Protein AF-C7N251-F1 (afdb_monomer)

InterPro domains:
  IPR040811 SMODS and SLOG-associating 2TM effector domain [PF18186] (12-174)
  IPR059224 SLATT domain-containing [NF033632] (15-166)

St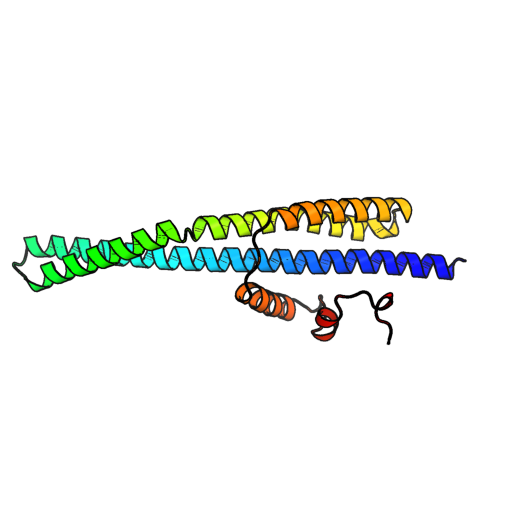ructure (mmCIF, N/CA/C/O backbone):
data_AF-C7N251-F1
#
_entry.id   AF-C7N251-F1
#
loop_
_atom_site.group_PDB
_atom_site.id
_atom_site.type_symbol
_atom_site.label_atom_id
_atom_site.label_alt_id
_atom_site.label_comp_id
_atom_site.label_asym_id
_atom_site.label_entity_id
_atom_site.label_seq_id
_atom_site.pdbx_PDB_ins_code
_atom_site.Cartn_x
_atom_site.Cartn_y
_atom_site.Cartn_z
_atom_site.occupancy
_atom_site.B_iso_or_equiv
_atom_site.auth_seq_id
_atom_site.auth_comp_id
_atom_site.auth_asym_id
_atom_site.auth_atom_id
_atom_site.pdbx_PDB_model_num
ATOM 1 N N . MET A 1 1 ? -34.788 -4.680 30.677 1.00 49.66 1 MET A N 1
ATOM 2 C CA . MET A 1 1 ? -33.585 -3.854 30.923 1.00 49.66 1 MET A CA 1
ATOM 3 C C . MET A 1 1 ? -32.295 -4.632 30.662 1.00 49.66 1 MET A C 1
ATOM 5 O O . MET A 1 1 ? -31.496 -4.132 29.893 1.00 49.66 1 MET A O 1
ATOM 9 N N . ALA A 1 2 ? -32.099 -5.852 31.190 1.00 53.28 2 ALA A N 1
ATOM 10 C CA . ALA A 1 2 ? -30.897 -6.654 30.886 1.00 53.28 2 ALA A CA 1
ATOM 11 C C . ALA A 1 2 ? -30.798 -7.128 29.415 1.00 53.28 2 ALA A C 1
ATOM 13 O O . ALA A 1 2 ? -29.723 -7.059 28.836 1.00 53.28 2 ALA A O 1
ATOM 14 N N . HIS A 1 3 ? -31.918 -7.534 28.798 1.00 55.03 3 HIS A N 1
ATOM 15 C CA . HIS A 1 3 ? -31.960 -7.957 27.386 1.00 55.03 3 HIS A CA 1
ATOM 16 C C . HIS A 1 3 ? -31.545 -6.828 26.424 1.00 55.03 3 HIS A C 1
ATOM 18 O O . HIS A 1 3 ? -30.643 -7.013 25.623 1.00 55.03 3 HIS A O 1
ATOM 24 N N . ASP A 1 4 ? -32.102 -5.629 26.613 1.00 65.88 4 ASP A N 1
ATOM 25 C CA . ASP A 1 4 ? -31.834 -4.429 25.799 1.00 65.88 4 ASP A CA 1
ATOM 26 C C . ASP A 1 4 ? -30.361 -3.962 25.885 1.00 65.88 4 ASP A C 1
ATOM 28 O O . ASP A 1 4 ? -29.764 -3.519 24.907 1.00 65.88 4 ASP A O 1
ATOM 32 N N . SER A 1 5 ? -29.730 -4.130 27.056 1.00 66.88 5 SER A N 1
ATOM 33 C CA . SER A 1 5 ? -28.303 -3.827 27.252 1.00 66.88 5 SER A CA 1
ATOM 34 C C . SER A 1 5 ? -27.382 -4.862 26.602 1.00 66.88 5 SER A C 1
ATOM 36 O O . SER A 1 5 ? -26.307 -4.501 26.123 1.00 66.88 5 SER A O 1
ATOM 38 N N . GLN A 1 6 ? -27.774 -6.138 26.599 1.00 72.12 6 GLN A N 1
ATOM 39 C CA . GLN A 1 6 ? -26.995 -7.208 25.981 1.00 72.12 6 GLN A CA 1
ATOM 40 C C . GLN A 1 6 ? -27.079 -7.134 24.451 1.00 72.12 6 GLN A C 1
ATOM 42 O O . GLN A 1 6 ? -26.046 -7.205 23.786 1.00 72.12 6 GLN A O 1
ATOM 47 N N . ASP A 1 7 ? -28.265 -6.841 23.914 1.00 82.50 7 ASP A N 1
ATOM 48 C CA . ASP A 1 7 ? -28.491 -6.613 22.484 1.00 82.50 7 ASP A CA 1
ATOM 49 C C . ASP A 1 7 ? -27.687 -5.398 21.977 1.00 82.50 7 ASP A C 1
ATOM 51 O O . ASP A 1 7 ? -27.059 -5.444 20.915 1.00 82.50 7 ASP A O 1
ATOM 55 N N . TYR A 1 8 ? -27.626 -4.318 22.766 1.00 87.06 8 TYR A N 1
ATOM 56 C CA . TYR A 1 8 ? -26.797 -3.149 22.457 1.00 87.06 8 TYR A CA 1
ATOM 57 C C . TYR A 1 8 ? -25.296 -3.475 22.440 1.00 87.06 8 TYR A C 1
ATOM 59 O O . TYR A 1 8 ? -24.572 -3.051 21.533 1.00 87.06 8 TYR A O 1
ATOM 67 N N . ARG A 1 9 ? -24.808 -4.234 23.427 1.00 88.62 9 ARG A N 1
ATOM 68 C CA . ARG A 1 9 ? -23.385 -4.581 23.526 1.00 88.62 9 ARG A CA 1
ATOM 69 C C . ARG A 1 9 ? -22.951 -5.515 22.394 1.00 88.62 9 ARG A C 1
ATOM 71 O O . ARG A 1 9 ? -21.873 -5.332 21.832 1.00 88.62 9 ARG A O 1
ATOM 78 N N . GLU A 1 10 ? -23.801 -6.450 21.983 1.00 84.31 10 GLU A N 1
ATOM 79 C CA . GLU A 1 10 ? -23.565 -7.256 20.780 1.00 84.31 10 GLU A CA 1
ATOM 80 C C . GLU A 1 10 ? -23.541 -6.402 19.506 1.00 84.31 10 GLU A C 1
ATOM 82 O O . GLU A 1 10 ? -22.641 -6.560 18.676 1.00 84.31 10 GLU A O 1
ATOM 87 N N . ALA A 1 11 ? -24.463 -5.444 19.366 1.00 85.44 11 ALA A N 1
ATOM 88 C CA . ALA A 1 11 ? -24.461 -4.511 18.240 1.00 85.44 11 ALA A CA 1
ATOM 89 C C . ALA A 1 11 ? -23.162 -3.686 18.175 1.00 85.44 11 ALA A C 1
ATOM 91 O O . ALA A 1 11 ? -22.589 -3.522 17.096 1.00 85.44 11 ALA A O 1
ATOM 92 N N . LEU A 1 12 ? -22.654 -3.227 19.325 1.00 86.94 12 LEU A N 1
ATOM 93 C CA . LEU A 1 12 ? -21.382 -2.507 19.422 1.00 86.94 12 LEU A CA 1
ATOM 94 C C . LEU A 1 12 ? -20.191 -3.385 19.004 1.00 86.94 12 LEU A C 1
ATOM 96 O O . LEU A 1 12 ? -19.327 -2.932 18.253 1.00 86.94 12 LEU A O 1
ATOM 100 N N . LYS A 1 13 ? -20.167 -4.656 19.426 1.00 85.25 13 LYS A N 1
ATOM 101 C CA . LYS A 1 13 ? -19.133 -5.630 19.030 1.00 85.25 13 LYS A CA 1
ATOM 102 C C . LYS A 1 13 ? -19.137 -5.874 17.520 1.00 85.25 13 LYS A C 1
ATOM 104 O O . LYS A 1 13 ? -18.076 -5.911 16.898 1.00 85.25 13 LYS A O 1
ATOM 109 N N . ASN A 1 14 ? -20.323 -6.016 16.930 1.00 81.81 14 ASN A N 1
ATOM 110 C CA . ASN A 1 14 ? -20.486 -6.225 15.491 1.00 81.81 14 ASN A CA 1
ATOM 111 C C . ASN A 1 14 ? -20.032 -5.008 14.683 1.00 81.81 14 ASN A C 1
ATOM 113 O O . ASN A 1 14 ? -19.318 -5.174 13.700 1.00 81.81 14 ASN A O 1
ATOM 117 N N . GLN A 1 15 ? -20.346 -3.790 15.135 1.00 86.19 15 GLN A N 1
ATOM 118 C CA . GLN A 1 15 ? -19.860 -2.572 14.486 1.00 86.19 15 GLN A CA 1
ATOM 119 C C . GLN A 1 15 ? -18.321 -2.536 14.413 1.00 86.19 15 GLN A C 1
ATOM 121 O O . GLN A 1 15 ? -17.758 -2.301 13.347 1.00 86.19 15 GLN A O 1
ATOM 126 N N . ILE A 1 16 ? -17.639 -2.805 15.530 1.00 85.94 16 ILE A N 1
ATOM 127 C CA . ILE A 1 16 ? -16.168 -2.790 15.605 1.00 85.94 16 ILE A CA 1
ATOM 128 C C . ILE A 1 16 ? -15.565 -3.878 14.699 1.00 85.94 16 ILE A C 1
ATOM 130 O O . ILE A 1 16 ? -14.552 -3.652 14.036 1.00 85.94 16 ILE A O 1
ATOM 134 N N . ARG A 1 17 ? -16.204 -5.054 14.625 1.00 81.38 17 ARG A N 1
ATOM 135 C CA . ARG A 1 17 ? -15.807 -6.143 13.717 1.00 81.38 17 ARG A CA 1
ATOM 136 C C . ARG A 1 17 ? -15.971 -5.773 12.243 1.00 81.38 17 ARG A C 1
ATOM 138 O O . ARG A 1 17 ? -15.070 -6.058 11.454 1.00 81.38 17 ARG A O 1
ATOM 145 N N . ASP A 1 18 ? -17.064 -5.111 11.880 1.00 83.25 18 ASP A N 1
ATOM 146 C CA . ASP A 1 18 ? -17.299 -4.637 10.513 1.00 83.25 18 ASP A CA 1
ATOM 147 C C . ASP A 1 18 ? -16.265 -3.575 10.104 1.00 83.25 18 ASP A C 1
ATOM 149 O O . ASP A 1 18 ? -15.732 -3.614 8.992 1.00 83.25 18 ASP A O 1
ATOM 153 N N . GLU A 1 19 ? -15.945 -2.638 11.000 1.00 85.62 19 GLU A N 1
ATOM 154 C CA . GLU A 1 19 ? -14.911 -1.616 10.785 1.00 85.62 19 GLU A CA 1
ATOM 155 C C . GLU A 1 19 ? -13.522 -2.253 10.602 1.00 85.62 19 GLU A C 1
ATOM 157 O O . GLU A 1 19 ? -12.815 -1.937 9.639 1.00 85.62 19 GLU A O 1
ATOM 162 N N . TYR A 1 20 ? -13.171 -3.233 11.441 1.00 86.19 20 TYR A N 1
ATOM 163 C CA . TYR A 1 20 ? -11.959 -4.041 11.287 1.00 86.19 20 TYR A CA 1
ATOM 164 C C . TYR A 1 20 ? -11.905 -4.784 9.939 1.00 86.19 20 TYR A C 1
ATOM 166 O O . TYR A 1 20 ? -10.866 -4.791 9.266 1.00 86.19 20 TYR A O 1
ATOM 174 N N . GLY A 1 21 ? -13.019 -5.387 9.513 1.00 80.38 21 GLY A N 1
ATOM 175 C CA . GLY A 1 21 ? -13.123 -6.079 8.227 1.00 80.38 21 GLY A CA 1
ATOM 176 C C . GLY A 1 21 ? -12.871 -5.136 7.048 1.00 80.38 21 GLY A C 1
ATOM 177 O O . GLY A 1 21 ? -12.049 -5.427 6.175 1.00 80.38 21 GLY A O 1
ATOM 178 N N . ARG A 1 22 ? -13.492 -3.949 7.059 1.00 86.94 22 ARG A N 1
ATOM 179 C CA . ARG A 1 22 ? -13.260 -2.908 6.040 1.00 86.94 22 ARG A CA 1
ATOM 180 C C . ARG A 1 22 ? -11.809 -2.445 6.005 1.00 86.94 22 ARG A C 1
ATOM 182 O O . ARG A 1 22 ? -11.255 -2.267 4.921 1.00 86.94 22 ARG A O 1
ATOM 189 N N . LEU A 1 23 ? -11.181 -2.261 7.166 1.00 87.81 23 LEU A N 1
ATOM 190 C CA . LEU A 1 23 ? -9.773 -1.874 7.247 1.00 87.81 23 LEU A CA 1
ATOM 191 C C . LEU A 1 23 ? -8.857 -2.955 6.685 1.00 87.81 23 LEU A C 1
ATOM 193 O O . LEU A 1 23 ? -7.975 -2.637 5.894 1.00 87.81 23 LEU A O 1
ATOM 197 N N . THR A 1 24 ? -9.099 -4.222 7.023 1.00 85.06 24 THR A N 1
ATOM 198 C CA . THR A 1 24 ? -8.350 -5.370 6.487 1.00 85.06 24 THR A CA 1
ATOM 199 C C . THR A 1 24 ? -8.467 -5.445 4.965 1.00 85.06 24 THR A C 1
ATOM 201 O O . THR A 1 24 ? -7.472 -5.647 4.260 1.00 85.06 24 THR A O 1
ATOM 204 N N . TYR A 1 25 ? -9.664 -5.197 4.438 1.00 88.19 25 TYR A N 1
ATOM 205 C CA . TYR A 1 25 ? -9.900 -5.151 3.004 1.00 88.19 25 TYR A CA 1
ATOM 206 C C . TYR A 1 25 ? -9.131 -3.998 2.330 1.00 88.19 25 TYR A C 1
ATOM 208 O O . TYR A 1 25 ? -8.418 -4.205 1.341 1.00 88.19 25 TYR A O 1
ATOM 216 N N . THR A 1 26 ? -9.230 -2.781 2.870 1.00 90.62 26 THR A N 1
ATOM 217 C CA . THR A 1 26 ? -8.546 -1.594 2.328 1.00 90.62 26 THR A CA 1
ATOM 218 C C . THR A 1 26 ? -7.025 -1.737 2.417 1.00 90.62 26 THR A C 1
ATOM 220 O O . THR A 1 26 ? -6.334 -1.507 1.424 1.00 90.62 26 THR A O 1
ATOM 223 N N . TYR A 1 27 ? -6.505 -2.214 3.551 1.00 91.19 27 TYR A N 1
ATOM 224 C CA . TYR A 1 27 ? -5.100 -2.583 3.752 1.00 91.19 27 TYR A CA 1
ATOM 225 C C . TYR A 1 27 ? -4.600 -3.524 2.651 1.00 91.19 27 TYR A C 1
ATOM 227 O O . TYR A 1 27 ? -3.603 -3.250 1.978 1.00 91.19 27 TYR A O 1
ATOM 235 N N . THR A 1 28 ? -5.340 -4.608 2.410 1.00 88.62 28 THR A N 1
ATOM 236 C CA . THR A 1 28 ? -4.979 -5.604 1.399 1.00 88.62 28 THR A CA 1
ATOM 237 C C . THR A 1 28 ? -4.991 -4.999 -0.004 1.00 88.62 28 THR A C 1
ATOM 239 O O . THR A 1 28 ? -4.076 -5.255 -0.786 1.00 88.62 28 THR A O 1
ATOM 242 N N . CYS A 1 29 ? -5.959 -4.129 -0.321 1.00 92.88 29 CYS A N 1
ATOM 243 C CA . CYS A 1 29 ? -5.982 -3.405 -1.595 1.00 92.88 29 CYS A CA 1
ATOM 244 C C . CYS A 1 29 ? -4.739 -2.540 -1.803 1.00 92.88 29 CYS A C 1
ATOM 246 O O . CYS A 1 29 ? -4.130 -2.620 -2.869 1.00 92.88 29 CYS A O 1
ATOM 248 N N . HIS A 1 30 ? -4.330 -1.762 -0.800 1.00 96.00 30 HIS A N 1
ATOM 249 C CA . HIS A 1 30 ? -3.115 -0.956 -0.900 1.00 96.00 30 HIS A CA 1
ATOM 250 C C . HIS A 1 30 ? -1.870 -1.821 -1.119 1.00 96.00 30 HIS A C 1
ATOM 252 O O . HIS A 1 30 ? -1.075 -1.516 -2.005 1.00 96.00 30 HIS A O 1
ATOM 258 N N . ASN A 1 31 ? -1.744 -2.950 -0.418 1.00 94.38 31 ASN A N 1
ATOM 259 C CA . ASN A 1 31 ? -0.643 -3.888 -0.647 1.00 94.38 31 ASN A CA 1
ATOM 260 C C . ASN A 1 31 ? -0.649 -4.487 -2.062 1.00 94.38 31 ASN A C 1
ATOM 262 O O . ASN A 1 31 ? 0.410 -4.631 -2.676 1.00 94.38 31 ASN A O 1
ATOM 266 N N . LYS A 1 32 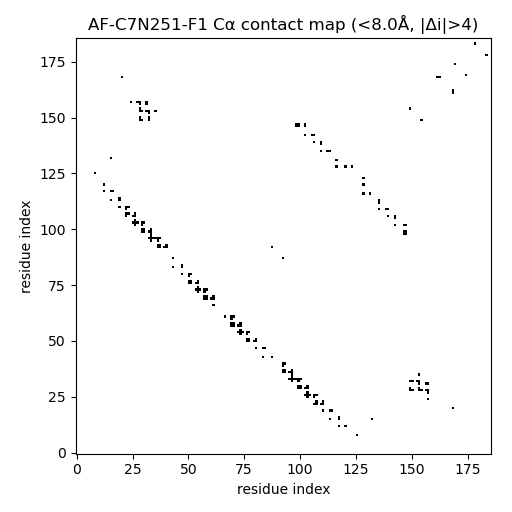? -1.824 -4.815 -2.619 1.00 94.31 32 LYS A N 1
ATOM 267 C CA . LYS A 1 32 ? -1.934 -5.295 -4.007 1.00 94.31 32 LYS A CA 1
ATOM 268 C C . LYS A 1 32 ? -1.547 -4.208 -5.011 1.00 94.31 32 LYS A C 1
ATOM 270 O O . LYS A 1 32 ? -0.820 -4.508 -5.955 1.00 94.31 32 LYS A O 1
ATOM 275 N N . ASP A 1 33 ? -1.991 -2.967 -4.813 1.00 95.94 33 ASP A N 1
ATOM 276 C CA . ASP A 1 33 ? -1.597 -1.838 -5.665 1.00 95.94 33 ASP A CA 1
ATOM 277 C C . ASP A 1 33 ? -0.085 -1.587 -5.600 1.00 95.94 33 ASP A C 1
ATOM 279 O O . ASP A 1 33 ? 0.564 -1.498 -6.644 1.00 95.94 33 ASP A O 1
ATOM 283 N N . ALA A 1 34 ? 0.495 -1.561 -4.396 1.00 95.44 34 ALA A N 1
ATOM 284 C CA . ALA A 1 34 ? 1.937 -1.430 -4.207 1.00 95.44 34 ALA A CA 1
ATOM 285 C C . ALA A 1 34 ? 2.705 -2.536 -4.946 1.00 95.44 34 ALA A C 1
ATOM 287 O O . ALA A 1 34 ? 3.644 -2.251 -5.692 1.00 95.44 34 ALA A O 1
ATOM 288 N N . ALA A 1 35 ? 2.255 -3.790 -4.825 1.00 95.12 35 ALA A N 1
ATOM 289 C CA . ALA A 1 35 ? 2.849 -4.922 -5.527 1.00 95.12 35 ALA A CA 1
ATOM 290 C C . ALA A 1 35 ? 2.732 -4.796 -7.054 1.00 95.12 35 ALA A C 1
ATOM 292 O O . ALA A 1 35 ? 3.703 -5.050 -7.765 1.00 95.12 35 ALA A O 1
ATOM 293 N N . PHE A 1 36 ? 1.578 -4.383 -7.586 1.00 94.56 36 PHE A N 1
ATOM 294 C CA . PHE A 1 36 ? 1.408 -4.204 -9.030 1.00 94.56 36 PHE A CA 1
ATOM 295 C C . PHE A 1 36 ? 2.304 -3.106 -9.594 1.00 94.56 36 PHE A C 1
ATOM 297 O O . PHE A 1 36 ? 2.886 -3.300 -10.664 1.00 94.56 36 PHE A O 1
ATOM 304 N N . TYR A 1 37 ? 2.450 -1.988 -8.884 1.00 94.50 37 TYR A N 1
ATOM 305 C CA . TYR A 1 37 ? 3.366 -0.929 -9.291 1.00 94.50 37 TYR A CA 1
ATOM 306 C C . TYR A 1 37 ? 4.832 -1.363 -9.196 1.00 94.50 37 TYR A C 1
ATOM 308 O O . TYR A 1 37 ? 5.582 -1.110 -10.134 1.00 94.50 37 TYR A O 1
ATOM 316 N N . ALA A 1 38 ? 5.221 -2.089 -8.145 1.00 93.31 38 ALA A N 1
ATOM 317 C CA . ALA A 1 38 ? 6.578 -2.618 -8.001 1.00 93.31 38 ALA A CA 1
ATOM 318 C C . ALA A 1 38 ? 6.930 -3.659 -9.080 1.00 93.31 38 ALA A C 1
ATOM 320 O O . ALA A 1 38 ? 8.044 -3.678 -9.591 1.00 93.31 38 ALA A O 1
ATOM 321 N N . ILE A 1 39 ? 5.987 -4.527 -9.463 1.00 92.56 39 ILE A N 1
ATOM 322 C CA . ILE A 1 39 ? 6.190 -5.478 -10.568 1.00 92.56 39 ILE A CA 1
ATOM 323 C C . ILE A 1 39 ? 6.326 -4.732 -11.902 1.00 92.56 39 ILE A C 1
ATOM 325 O O . ILE A 1 39 ? 7.177 -5.089 -12.716 1.00 92.56 39 ILE A O 1
ATOM 329 N N . GLY A 1 40 ? 5.502 -3.702 -12.127 1.00 90.69 40 GLY A N 1
ATOM 330 C CA . GLY A 1 40 ? 5.573 -2.867 -13.327 1.00 90.69 40 GLY A CA 1
ATOM 331 C C . GLY A 1 40 ? 6.908 -2.132 -13.456 1.00 90.69 40 GLY A C 1
ATOM 332 O O . GLY A 1 40 ? 7.516 -2.172 -14.522 1.00 90.69 40 GLY A O 1
ATOM 333 N N . GLU A 1 41 ? 7.386 -1.533 -12.364 1.00 91.75 41 GLU A N 1
ATOM 334 C CA . GLU A 1 41 ? 8.699 -0.882 -12.293 1.00 91.75 41 GLU A CA 1
ATOM 335 C C . GLU A 1 41 ? 9.819 -1.873 -12.616 1.00 91.75 41 GLU A C 1
ATOM 337 O O . GLU A 1 41 ? 10.575 -1.648 -13.557 1.00 91.75 41 GLU A O 1
ATOM 342 N N . LYS A 1 42 ? 9.851 -3.034 -11.951 1.00 91.69 42 LYS A N 1
ATOM 343 C CA . LYS A 1 42 ? 10.856 -4.069 -12.229 1.00 91.69 42 LYS A CA 1
ATOM 344 C C . LYS A 1 42 ? 10.862 -4.499 -13.693 1.00 91.69 42 LYS A C 1
ATOM 346 O O . LYS A 1 42 ? 11.933 -4.698 -14.258 1.00 91.69 42 LYS A O 1
ATOM 351 N N . ALA A 1 43 ? 9.692 -4.658 -14.312 1.00 91.50 43 ALA A N 1
ATOM 352 C CA . ALA A 1 43 ? 9.596 -5.039 -15.720 1.00 91.50 43 ALA A CA 1
ATOM 353 C C . ALA A 1 43 ? 10.195 -3.970 -16.653 1.00 91.50 43 ALA A C 1
ATOM 355 O O . ALA A 1 43 ? 10.920 -4.317 -17.587 1.00 91.50 43 ALA A O 1
ATOM 356 N N . ILE A 1 44 ? 9.938 -2.685 -16.382 1.00 91.44 44 ILE A N 1
ATOM 357 C CA . ILE A 1 44 ? 10.519 -1.563 -17.135 1.00 91.44 44 ILE A CA 1
ATOM 358 C C . ILE A 1 44 ? 12.037 -1.509 -16.932 1.00 91.44 44 ILE A C 1
ATOM 360 O O . ILE A 1 44 ? 12.777 -1.454 -17.915 1.00 91.44 44 ILE A O 1
ATOM 364 N N . SER A 1 45 ? 12.501 -1.621 -15.688 1.00 91.75 45 SER A N 1
ATOM 365 C CA . SER A 1 45 ? 13.923 -1.631 -15.332 1.00 91.75 45 SER A CA 1
ATOM 366 C C . SER A 1 45 ? 14.679 -2.779 -16.021 1.00 91.75 45 SER A C 1
ATOM 368 O O . SER A 1 45 ? 15.762 -2.578 -16.576 1.00 91.75 45 SER A O 1
ATOM 370 N N . TRP A 1 46 ? 14.088 -3.978 -16.088 1.00 94.62 46 TRP A N 1
ATOM 371 C CA . TRP A 1 46 ? 14.656 -5.108 -16.837 1.00 94.62 46 TRP A CA 1
ATOM 372 C C . TRP A 1 46 ? 14.711 -4.859 -18.347 1.00 94.62 46 TRP A C 1
ATOM 374 O O . TRP A 1 46 ? 15.715 -5.182 -18.984 1.00 94.62 46 TRP A O 1
ATOM 384 N N . LEU A 1 47 ? 13.666 -4.267 -18.930 1.00 93.88 47 LEU A N 1
ATOM 385 C CA . LEU A 1 47 ? 13.648 -3.921 -20.351 1.00 93.88 47 LEU A CA 1
ATOM 386 C C . LEU A 1 47 ? 14.735 -2.891 -20.692 1.00 93.88 47 LEU A C 1
ATOM 388 O O . LEU A 1 47 ? 15.448 -3.056 -21.684 1.00 93.88 47 LEU A O 1
ATOM 392 N N . GLN A 1 48 ? 14.902 -1.865 -19.855 1.00 93.12 48 GLN A N 1
ATOM 393 C CA . GLN A 1 48 ? 15.961 -0.867 -20.004 1.00 93.12 48 GLN A CA 1
ATOM 394 C C . GLN A 1 48 ? 17.352 -1.502 -19.923 1.00 93.12 48 GLN A C 1
ATOM 396 O O . GLN A 1 48 ? 18.218 -1.188 -20.740 1.00 93.12 48 GLN A O 1
ATOM 401 N N . LEU A 1 49 ? 17.560 -2.431 -18.984 1.00 94.62 49 LEU A N 1
ATOM 402 C CA . LEU A 1 49 ? 18.822 -3.155 -18.852 1.00 94.62 49 LEU A CA 1
ATOM 403 C C . LEU A 1 49 ? 19.142 -3.958 -20.118 1.00 94.62 49 LEU A C 1
ATOM 405 O O . LEU A 1 49 ? 20.244 -3.842 -20.652 1.00 94.62 49 LEU A O 1
ATOM 409 N N . VAL A 1 50 ? 18.178 -4.725 -20.636 1.00 95.62 50 VAL A N 1
ATOM 410 C CA . VAL A 1 50 ? 18.363 -5.513 -21.865 1.00 95.62 50 VAL A CA 1
ATOM 411 C C . VAL A 1 50 ? 18.672 -4.604 -23.056 1.00 95.62 50 VAL A C 1
ATOM 413 O O . VAL A 1 50 ? 19.639 -4.854 -23.772 1.00 95.62 50 VAL A O 1
ATOM 416 N N . LEU A 1 51 ? 17.911 -3.522 -23.250 1.00 92.81 51 LEU A N 1
ATOM 417 C CA . LEU A 1 51 ? 18.150 -2.553 -24.329 1.00 92.81 51 LEU A CA 1
ATOM 418 C C . LEU A 1 51 ? 19.526 -1.883 -24.218 1.00 92.81 51 LEU A C 1
ATOM 420 O O . LEU A 1 51 ? 20.196 -1.688 -25.231 1.00 92.81 51 LEU A O 1
ATOM 424 N N . SER A 1 52 ? 19.964 -1.568 -22.998 1.00 93.44 52 SER A N 1
ATOM 425 C CA . SER A 1 52 ? 21.282 -0.989 -22.728 1.00 93.44 52 SER A CA 1
ATOM 426 C C . SER A 1 52 ? 22.417 -1.954 -23.084 1.00 93.44 52 SER A C 1
ATOM 428 O O . SER A 1 52 ? 23.359 -1.577 -23.789 1.00 93.44 52 SER A O 1
ATOM 430 N N . VAL A 1 53 ? 22.302 -3.226 -22.683 1.00 95.25 53 VAL A N 1
ATOM 431 C CA . VAL A 1 53 ? 23.270 -4.277 -23.038 1.00 95.25 53 VAL A CA 1
ATOM 432 C C . VAL A 1 53 ? 23.299 -4.497 -24.551 1.00 95.25 53 VAL A C 1
ATOM 434 O O . VAL A 1 53 ? 24.376 -4.495 -25.142 1.00 95.25 53 VAL A O 1
ATOM 437 N N . VAL A 1 54 ? 22.136 -4.608 -25.202 1.00 92.88 54 VAL A N 1
ATOM 438 C CA . VAL A 1 54 ? 22.035 -4.776 -26.664 1.00 92.88 54 VAL A CA 1
ATOM 439 C C . VAL A 1 54 ? 22.662 -3.597 -27.402 1.00 92.88 54 VAL A C 1
ATOM 441 O O . VAL A 1 54 ? 23.423 -3.810 -28.348 1.00 92.88 54 VAL A O 1
ATOM 444 N N . SER A 1 55 ? 22.388 -2.364 -26.968 1.00 90.62 55 SER A N 1
ATOM 445 C CA . SER A 1 55 ? 22.986 -1.167 -27.562 1.00 90.62 55 SER A CA 1
ATOM 446 C C . SER A 1 55 ? 24.510 -1.176 -27.410 1.00 90.62 55 SER A C 1
ATOM 448 O O . SER A 1 55 ? 25.231 -1.045 -28.400 1.00 90.62 55 SER A O 1
ATOM 450 N N . THR A 1 56 ? 25.014 -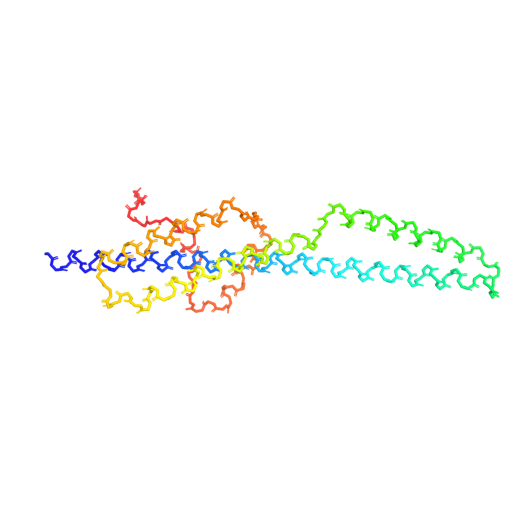1.452 -26.203 1.00 91.56 56 THR A N 1
ATOM 451 C CA . THR A 1 56 ? 26.456 -1.488 -25.912 1.00 91.56 56 THR A CA 1
ATOM 452 C C . THR A 1 56 ? 27.173 -2.572 -26.720 1.00 91.56 56 THR A C 1
ATOM 454 O O . THR A 1 56 ? 28.202 -2.303 -27.339 1.00 91.56 56 THR A O 1
ATOM 457 N N . CYS A 1 57 ? 26.618 -3.787 -26.780 1.00 91.88 57 CYS A N 1
ATOM 458 C CA . CYS A 1 57 ? 27.166 -4.879 -27.587 1.00 91.88 57 CYS A CA 1
ATOM 459 C C . CYS A 1 57 ? 27.154 -4.550 -29.086 1.00 91.88 57 CYS A C 1
ATOM 461 O O . CYS A 1 57 ? 28.121 -4.854 -29.786 1.00 91.88 57 CYS A O 1
ATOM 463 N N . SER A 1 58 ? 26.094 -3.899 -29.577 1.00 89.31 58 SER A N 1
ATOM 464 C CA . SER A 1 58 ? 25.989 -3.491 -30.984 1.00 89.31 58 SER A CA 1
ATOM 465 C C . SER A 1 58 ? 27.055 -2.457 -31.342 1.00 89.31 58 SER A C 1
ATOM 467 O O . SER A 1 58 ? 27.738 -2.615 -32.350 1.00 89.31 58 SER A O 1
ATOM 469 N N . VAL A 1 59 ? 27.276 -1.454 -30.488 1.00 89.19 59 VAL A N 1
ATOM 470 C CA . VAL A 1 59 ? 28.357 -0.473 -30.679 1.00 89.19 59 VAL A CA 1
ATOM 471 C C . VAL A 1 59 ? 29.730 -1.146 -30.620 1.00 89.19 59 VAL A C 1
ATOM 473 O O . VAL A 1 59 ? 30.557 -0.907 -31.493 1.00 89.19 59 VAL A O 1
ATOM 476 N N . MET A 1 60 ? 29.965 -2.034 -29.649 1.00 90.38 60 MET A N 1
ATOM 477 C CA . MET A 1 60 ? 31.239 -2.751 -29.516 1.00 90.38 60 MET A CA 1
ATOM 478 C C . MET A 1 60 ? 31.559 -3.590 -30.763 1.00 90.38 60 MET A C 1
ATOM 480 O O . MET A 1 60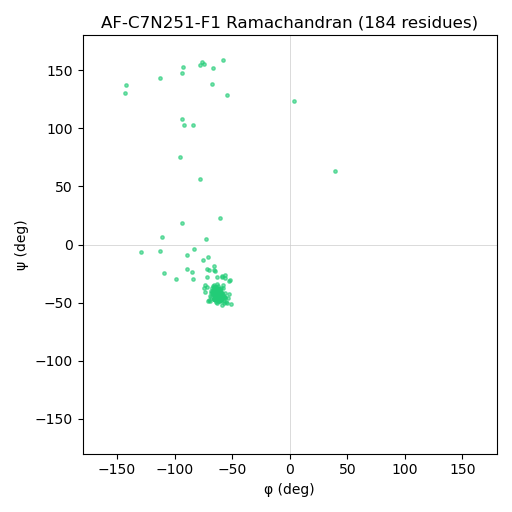 ? 32.707 -3.658 -31.195 1.00 90.38 60 MET A O 1
ATOM 484 N N . SER A 1 61 ? 30.543 -4.204 -31.375 1.00 88.19 61 SER A N 1
ATOM 485 C CA . SER A 1 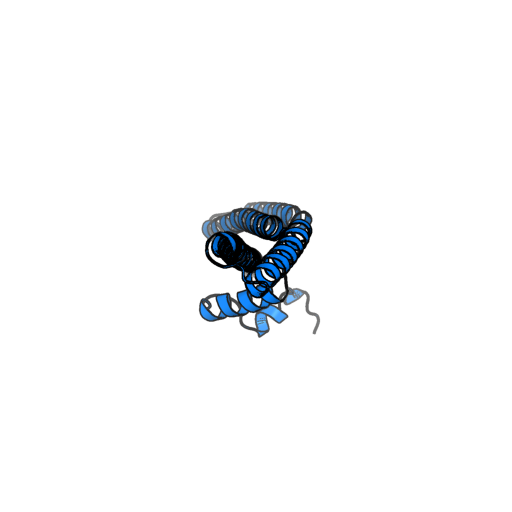61 ? 30.724 -5.039 -32.567 1.00 88.19 61 SER A CA 1
ATOM 486 C C . SER A 1 61 ? 31.223 -4.268 -33.797 1.00 88.19 61 SER A C 1
ATOM 488 O O . SER A 1 61 ? 31.870 -4.867 -34.658 1.00 88.19 61 SER A O 1
ATOM 490 N N . LEU A 1 62 ? 31.012 -2.945 -33.850 1.00 87.75 62 LEU A N 1
ATOM 491 C CA . LEU A 1 62 ? 31.534 -2.085 -34.918 1.00 87.75 62 LEU A CA 1
ATOM 492 C C . LEU A 1 62 ? 33.068 -2.002 -34.917 1.00 87.75 62 LEU A C 1
ATOM 494 O O . LEU A 1 62 ? 33.655 -1.708 -35.949 1.00 87.75 62 LEU A O 1
ATOM 498 N N . LEU A 1 63 ? 33.731 -2.296 -33.791 1.00 86.75 63 LEU A N 1
ATOM 499 C CA . LEU A 1 63 ? 35.198 -2.332 -33.711 1.00 86.75 63 LEU A CA 1
ATOM 500 C C . LEU A 1 63 ? 35.807 -3.544 -34.429 1.00 86.75 63 LEU A C 1
ATOM 502 O O . LEU A 1 63 ? 36.992 -3.541 -34.746 1.00 86.75 63 LEU A O 1
ATOM 506 N N . VAL A 1 64 ? 35.009 -4.593 -34.642 1.00 87.25 64 VAL A N 1
ATOM 507 C CA . VAL A 1 64 ? 35.448 -5.859 -35.247 1.00 87.25 64 VAL A CA 1
ATOM 508 C C . VAL A 1 64 ? 34.871 -6.033 -36.656 1.00 87.25 64 VAL A C 1
ATOM 510 O O . VAL A 1 64 ? 35.447 -6.746 -37.472 1.00 87.25 64 VAL A O 1
ATOM 513 N N . SER A 1 65 ? 33.741 -5.388 -36.962 1.00 80.12 65 SER A N 1
ATOM 514 C CA . SER A 1 65 ? 33.024 -5.529 -38.230 1.00 80.12 65 SER A CA 1
ATOM 515 C C . SER A 1 65 ? 32.428 -4.195 -38.691 1.00 80.12 65 SER A C 1
ATOM 517 O O . SER A 1 65 ? 31.629 -3.602 -37.971 1.00 80.12 65 SER A O 1
ATOM 519 N N . ASP A 1 66 ? 32.665 -3.807 -39.949 1.00 72.69 66 ASP A N 1
ATOM 520 C CA . ASP A 1 66 ? 32.071 -2.616 -40.594 1.00 72.69 66 ASP A CA 1
ATOM 521 C C . ASP A 1 66 ? 30.614 -2.847 -41.039 1.00 72.69 66 ASP A C 1
ATOM 523 O O . ASP A 1 66 ? 30.229 -2.737 -42.208 1.00 72.69 66 ASP A O 1
ATOM 527 N N . GLY A 1 67 ? 29.771 -3.232 -40.088 1.00 79.75 67 GLY A N 1
ATOM 528 C CA . GLY A 1 67 ? 28.392 -3.607 -40.349 1.00 79.75 67 GLY A CA 1
ATOM 529 C C . GLY A 1 67 ? 27.416 -2.440 -40.193 1.00 79.75 67 GLY A C 1
ATOM 530 O O . GLY A 1 67 ? 27.071 -2.038 -39.083 1.00 79.75 67 GLY A O 1
ATOM 531 N N . LYS A 1 68 ? 26.881 -1.928 -41.313 1.00 83.44 68 LYS A N 1
ATOM 532 C CA . LYS A 1 68 ? 25.818 -0.895 -41.310 1.00 83.44 68 LYS A CA 1
ATOM 533 C C . LYS A 1 68 ? 24.572 -1.321 -40.521 1.00 83.44 68 LYS A C 1
ATOM 535 O O . LYS A 1 68 ? 23.867 -0.471 -39.987 1.00 83.44 68 LYS A O 1
ATOM 540 N N . VAL A 1 69 ? 24.298 -2.625 -40.444 1.00 87.06 69 VAL A N 1
ATOM 541 C CA . VAL A 1 69 ? 23.156 -3.185 -39.704 1.00 87.06 69 VAL A CA 1
ATOM 542 C C . VAL A 1 69 ? 23.319 -2.967 -38.195 1.00 87.06 69 VAL A C 1
ATOM 544 O O . VAL A 1 69 ? 22.378 -2.539 -37.535 1.00 87.06 69 VAL A O 1
ATOM 547 N N . GLN A 1 70 ? 24.521 -3.175 -37.658 1.00 86.56 70 GLN A N 1
ATOM 548 C CA . GLN A 1 70 ? 24.858 -3.014 -36.242 1.00 86.56 70 GLN A CA 1
ATOM 549 C C . GLN A 1 70 ? 24.700 -1.558 -35.791 1.00 86.56 70 GLN A C 1
ATOM 551 O O . GLN A 1 70 ? 24.199 -1.298 -34.697 1.00 86.56 70 GLN A O 1
ATOM 556 N N . LEU A 1 71 ? 25.041 -0.609 -36.669 1.00 87.81 71 LEU A N 1
ATOM 557 C CA . LEU A 1 71 ? 24.830 0.817 -36.428 1.00 87.81 71 LEU A CA 1
ATOM 558 C C . LEU A 1 71 ? 23.336 1.152 -36.293 1.00 87.81 71 LEU A C 1
ATOM 560 O O . LEU A 1 71 ? 22.941 1.820 -35.340 1.00 87.81 71 LEU A O 1
ATOM 564 N N . TRP A 1 72 ? 22.489 0.644 -37.194 1.00 90.56 72 TRP A N 1
ATOM 565 C CA . TRP A 1 72 ? 21.039 0.851 -37.101 1.00 90.56 72 TRP A CA 1
ATOM 566 C C . TRP A 1 72 ? 20.427 0.198 -35.858 1.00 90.56 72 TRP A C 1
ATOM 568 O O . TRP A 1 72 ? 19.582 0.818 -35.214 1.00 90.56 72 TRP A O 1
ATOM 578 N N . ILE A 1 73 ? 20.880 -1.002 -35.475 1.00 89.38 73 ILE A N 1
ATOM 579 C CA . ILE A 1 73 ? 20.441 -1.659 -34.232 1.00 89.38 73 ILE A CA 1
ATOM 580 C C . ILE A 1 73 ? 20.790 -0.791 -33.019 1.00 89.38 73 ILE A C 1
ATOM 582 O O . ILE A 1 73 ? 19.919 -0.535 -32.188 1.00 89.38 73 ILE A O 1
ATOM 586 N N . ALA A 1 74 ? 22.025 -0.289 -32.934 1.00 89.88 74 ALA A N 1
ATOM 587 C CA . ALA A 1 74 ? 22.459 0.572 -31.835 1.00 89.88 74 ALA A CA 1
ATOM 588 C C . ALA A 1 74 ? 21.635 1.869 -31.749 1.00 89.88 74 ALA A C 1
ATOM 590 O O . ALA A 1 74 ? 21.204 2.257 -30.661 1.00 89.88 74 ALA A O 1
ATOM 591 N N . VAL A 1 75 ? 21.376 2.521 -32.890 1.00 92.56 75 VAL A N 1
ATOM 592 C CA . VAL A 1 75 ? 20.584 3.761 -32.958 1.00 92.56 75 VAL A CA 1
ATOM 593 C C . VAL A 1 75 ? 19.145 3.519 -32.504 1.00 92.56 75 VAL A C 1
ATOM 595 O O . VAL A 1 75 ? 18.650 4.237 -31.635 1.00 92.56 75 VAL A O 1
ATOM 598 N N . VAL A 1 76 ? 18.479 2.492 -33.042 1.00 94.25 76 VAL A N 1
ATOM 599 C CA . VAL A 1 76 ? 17.087 2.174 -32.690 1.00 94.25 76 VAL A CA 1
ATOM 600 C C . VAL A 1 76 ? 16.975 1.752 -31.226 1.00 94.25 76 VAL A C 1
ATOM 602 O O . VAL A 1 76 ? 16.129 2.286 -30.510 1.00 94.25 76 VAL A O 1
ATOM 605 N N . ALA A 1 77 ? 17.841 0.851 -30.749 1.00 92.12 77 ALA A N 1
ATOM 606 C CA . ALA A 1 77 ? 17.827 0.400 -29.358 1.00 92.12 77 ALA A CA 1
ATOM 607 C C . ALA A 1 77 ? 18.042 1.566 -28.380 1.00 92.12 77 ALA A C 1
ATOM 609 O O . ALA A 1 77 ? 17.328 1.669 -27.383 1.00 92.12 77 ALA A O 1
ATOM 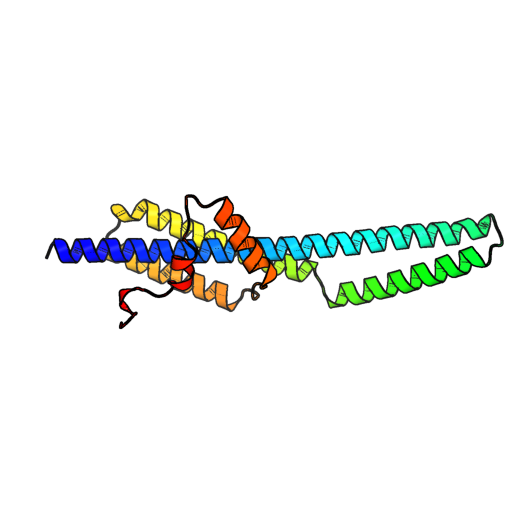610 N N . SER A 1 78 ? 18.967 2.480 -28.689 1.00 92.88 78 SER A N 1
ATOM 611 C CA . SER A 1 78 ? 19.236 3.658 -27.853 1.00 92.88 78 SER A CA 1
ATOM 612 C C . SER A 1 78 ? 18.082 4.661 -27.863 1.00 92.88 78 SER A C 1
ATOM 614 O O . SER A 1 78 ? 17.738 5.201 -26.815 1.00 92.88 78 SER A O 1
ATOM 616 N N . ALA A 1 79 ? 17.448 4.889 -29.018 1.00 94.31 79 ALA A N 1
ATOM 617 C CA . ALA A 1 79 ? 16.279 5.761 -29.116 1.00 94.31 79 ALA A CA 1
ATOM 618 C C . ALA A 1 79 ? 15.092 5.205 -28.313 1.00 94.31 79 ALA A C 1
ATOM 620 O O . ALA A 1 79 ? 14.460 5.938 -27.554 1.00 94.31 79 ALA A O 1
ATOM 621 N N . VAL A 1 80 ? 14.822 3.899 -28.424 1.00 94.00 80 VAL A N 1
ATOM 622 C CA . VAL A 1 80 ? 13.770 3.227 -27.645 1.00 94.00 80 VAL A CA 1
ATOM 623 C C . VAL A 1 80 ? 14.079 3.282 -26.149 1.00 94.00 80 VAL A C 1
ATOM 625 O O . VAL A 1 80 ? 13.200 3.628 -25.362 1.00 94.00 80 VAL A O 1
ATOM 628 N N . LEU A 1 81 ? 15.327 3.012 -25.752 1.00 93.88 81 LEU A N 1
ATOM 629 C CA . LEU A 1 81 ? 15.768 3.126 -24.361 1.00 93.88 81 LEU A CA 1
ATOM 630 C C . LEU A 1 81 ? 15.539 4.541 -23.811 1.00 93.88 81 LEU A C 1
ATOM 632 O O . LEU A 1 81 ? 15.009 4.693 -22.713 1.00 93.88 81 LEU A O 1
ATOM 636 N N . ALA A 1 82 ? 15.893 5.574 -24.580 1.00 93.19 82 ALA A N 1
ATOM 637 C CA . ALA A 1 82 ? 15.699 6.967 -24.187 1.00 93.19 82 ALA A CA 1
ATOM 638 C C . ALA A 1 82 ? 14.213 7.319 -24.007 1.00 93.19 82 ALA A C 1
ATOM 640 O O . ALA A 1 82 ? 13.854 7.956 -23.017 1.00 93.19 82 ALA A O 1
ATOM 641 N N . LEU A 1 83 ? 13.346 6.864 -24.920 1.00 93.06 83 LEU A N 1
ATOM 642 C CA . LEU A 1 83 ? 11.899 7.071 -24.817 1.00 93.06 83 LEU A CA 1
ATOM 643 C C . LEU A 1 83 ? 11.323 6.404 -23.564 1.00 93.06 83 LEU A C 1
ATOM 645 O O . LEU A 1 83 ? 10.605 7.053 -22.807 1.00 93.06 83 LEU A O 1
ATOM 649 N N . ILE A 1 84 ? 11.665 5.137 -23.311 1.00 91.69 84 ILE A N 1
ATOM 650 C CA . ILE A 1 84 ? 11.190 4.406 -22.127 1.00 91.69 84 ILE A CA 1
ATOM 651 C C . ILE A 1 84 ? 11.636 5.118 -20.845 1.00 91.69 84 ILE A C 1
ATOM 653 O O . ILE A 1 84 ? 10.815 5.346 -19.961 1.00 91.69 84 ILE A O 1
ATOM 657 N N . SER A 1 85 ? 12.903 5.529 -20.764 1.00 89.94 85 SER A N 1
ATOM 658 C CA . SER A 1 85 ? 13.437 6.262 -19.609 1.00 89.94 85 SER A CA 1
ATOM 659 C C . SER A 1 85 ? 12.761 7.616 -19.385 1.00 89.94 85 SER A C 1
ATOM 661 O O . SER A 1 85 ? 12.541 8.009 -18.240 1.00 89.94 85 SER A O 1
ATOM 663 N N . ALA A 1 86 ? 12.393 8.327 -20.455 1.00 89.31 86 ALA A N 1
ATOM 664 C CA . ALA A 1 86 ? 11.636 9.571 -20.345 1.00 89.31 86 ALA A CA 1
ATOM 665 C C . ALA A 1 86 ? 10.222 9.326 -19.786 1.00 89.31 86 ALA A C 1
ATOM 667 O O . ALA A 1 86 ? 9.812 10.000 -18.841 1.00 89.31 86 ALA A O 1
ATOM 668 N N . PHE A 1 87 ? 9.507 8.324 -20.309 1.00 86.69 87 PHE A N 1
ATOM 669 C CA . PHE A 1 87 ? 8.161 7.977 -19.838 1.00 86.69 87 PHE A CA 1
ATOM 670 C C . PHE A 1 87 ? 8.140 7.453 -18.398 1.00 86.69 87 PHE A C 1
ATOM 672 O O . PHE A 1 87 ? 7.225 7.781 -17.638 1.00 86.69 87 PHE A O 1
ATOM 679 N N . ASP A 1 88 ? 9.125 6.646 -18.007 1.00 84.75 88 ASP A N 1
ATOM 680 C CA . ASP A 1 88 ? 9.211 6.099 -16.652 1.00 84.75 88 ASP A CA 1
ATOM 681 C C . ASP A 1 88 ? 9.379 7.213 -15.606 1.00 84.75 88 ASP A C 1
ATOM 683 O O . ASP A 1 88 ? 8.658 7.263 -14.602 1.00 84.75 88 ASP A O 1
ATOM 687 N N . LYS A 1 89 ? 10.224 8.205 -15.917 1.00 79.44 89 LYS A N 1
ATOM 688 C CA . LYS A 1 89 ? 10.417 9.398 -15.084 1.00 79.44 89 LYS A CA 1
ATOM 689 C C . LYS A 1 89 ? 9.117 10.177 -14.854 1.00 79.44 89 LYS A C 1
ATOM 691 O O . LYS A 1 89 ? 8.901 10.681 -13.754 1.00 79.44 89 LYS A O 1
ATOM 696 N N . GLU A 1 90 ? 8.245 10.267 -15.858 1.00 80.12 90 GLU A N 1
ATOM 697 C CA . GLU A 1 90 ? 6.952 10.954 -15.734 1.00 80.12 90 GLU A CA 1
ATOM 698 C C . GLU A 1 90 ? 5.918 10.159 -14.925 1.00 80.12 90 GLU A C 1
ATOM 700 O O . GLU A 1 90 ? 5.111 10.741 -14.197 1.00 80.12 90 GLU A O 1
ATOM 705 N N . LYS A 1 91 ? 5.895 8.826 -15.058 1.00 76.50 91 LYS A N 1
ATOM 706 C CA . LYS A 1 91 ? 4.871 7.977 -14.423 1.00 76.50 91 LYS A CA 1
ATOM 707 C C . LYS A 1 91 ? 5.199 7.593 -12.982 1.00 76.50 91 LYS A C 1
ATOM 709 O O . LYS A 1 91 ? 4.255 7.298 -12.240 1.00 76.50 91 LYS A O 1
ATOM 714 N N . ASN A 1 92 ? 6.483 7.615 -12.620 1.00 85.88 92 ASN A N 1
ATOM 715 C CA . ASN A 1 92 ? 7.046 7.373 -11.291 1.00 85.88 92 ASN A CA 1
ATOM 716 C C . ASN A 1 92 ? 6.336 6.237 -10.533 1.00 85.88 92 ASN A C 1
ATOM 718 O O . ASN A 1 92 ? 5.683 6.435 -9.502 1.00 85.88 92 ASN A O 1
ATOM 722 N N . PHE A 1 93 ? 6.428 5.029 -11.096 1.00 87.81 93 PHE A N 1
ATOM 723 C CA . PHE A 1 93 ? 5.826 3.824 -10.526 1.00 87.81 93 PHE A CA 1
ATOM 724 C C . PHE A 1 93 ? 6.329 3.540 -9.108 1.00 87.81 93 PHE A C 1
ATOM 726 O O . PHE A 1 93 ? 5.535 3.150 -8.254 1.00 87.81 93 PHE A O 1
ATOM 733 N N . THR A 1 94 ? 7.599 3.837 -8.832 1.00 89.69 94 THR A N 1
ATOM 734 C CA . THR A 1 94 ? 8.203 3.740 -7.498 1.00 89.69 94 THR A CA 1
ATOM 735 C C . THR A 1 94 ? 7.502 4.638 -6.484 1.00 89.69 94 THR A C 1
ATOM 737 O O . THR A 1 94 ? 7.132 4.172 -5.410 1.00 89.69 94 THR A O 1
ATOM 740 N N . ALA A 1 95 ? 7.247 5.910 -6.816 1.00 91.75 95 ALA A N 1
ATOM 741 C CA . ALA A 1 95 ? 6.529 6.811 -5.913 1.00 91.75 95 ALA A CA 1
ATOM 742 C C . ALA A 1 95 ? 5.101 6.326 -5.630 1.00 91.75 95 ALA A C 1
ATOM 744 O O . ALA A 1 95 ? 4.642 6.401 -4.491 1.00 91.75 95 ALA A O 1
ATOM 745 N N . LYS A 1 96 ? 4.410 5.777 -6.638 1.00 92.88 96 LYS A N 1
ATOM 746 C CA . LYS A 1 96 ? 3.075 5.189 -6.447 1.00 92.88 96 LYS A CA 1
ATOM 747 C C . LYS A 1 96 ? 3.124 3.954 -5.556 1.00 92.88 96 LYS A C 1
ATOM 749 O O . LYS A 1 96 ? 2.334 3.868 -4.621 1.00 92.88 96 LYS A O 1
ATOM 754 N N . ALA A 1 97 ? 4.057 3.036 -5.808 1.00 94.44 97 ALA A N 1
ATOM 755 C CA . ALA A 1 97 ? 4.269 1.870 -4.957 1.00 94.44 97 ALA A CA 1
ATOM 756 C C . ALA A 1 97 ? 4.509 2.292 -3.501 1.00 94.44 97 ALA A C 1
ATOM 758 O O . ALA A 1 97 ? 3.789 1.842 -2.617 1.00 94.44 97 ALA A O 1
ATOM 759 N N . ASN A 1 98 ? 5.432 3.228 -3.267 1.00 94.81 98 ASN A N 1
ATOM 760 C CA . ASN A 1 98 ? 5.748 3.728 -1.930 1.00 94.81 98 ASN A CA 1
ATOM 761 C C . ASN A 1 98 ? 4.548 4.402 -1.255 1.00 94.81 98 ASN A C 1
ATOM 763 O O . ASN A 1 98 ? 4.302 4.160 -0.079 1.00 94.81 98 ASN A O 1
ATOM 767 N N . SER A 1 99 ? 3.772 5.202 -1.990 1.00 95.19 99 SER A N 1
ATOM 768 C CA . SER A 1 99 ? 2.571 5.852 -1.453 1.00 95.19 99 SER A CA 1
ATOM 769 C C . SER A 1 99 ? 1.502 4.840 -1.026 1.00 95.19 99 SER A C 1
ATOM 771 O O . SER A 1 99 ? 0.883 5.010 0.023 1.00 95.19 99 SER A O 1
ATOM 773 N N . HIS A 1 100 ? 1.310 3.761 -1.791 1.00 96.62 100 HIS A N 1
ATOM 774 C CA . HIS A 1 100 ? 0.404 2.685 -1.390 1.00 96.62 100 HIS A CA 1
ATOM 775 C C . HIS A 1 100 ? 0.963 1.849 -0.228 1.00 96.62 100 HIS A C 1
ATOM 777 O O . HIS A 1 100 ? 0.189 1.480 0.650 1.00 96.62 100 HIS A O 1
ATOM 783 N N . THR A 1 101 ? 2.273 1.591 -0.171 1.00 95.69 101 THR A N 1
ATOM 784 C CA . THR A 1 101 ? 2.911 0.913 0.973 1.00 95.69 101 THR A CA 1
ATOM 785 C C . THR A 1 101 ? 2.753 1.721 2.259 1.00 95.69 101 THR A C 1
ATOM 787 O O . THR A 1 101 ? 2.375 1.171 3.288 1.00 95.69 101 THR A O 1
ATOM 790 N N . GLU A 1 102 ? 2.982 3.032 2.201 1.00 96.31 102 GLU A N 1
ATOM 791 C CA . GLU A 1 102 ? 2.816 3.925 3.351 1.00 96.31 102 GLU A CA 1
ATOM 792 C C . GLU A 1 102 ? 1.361 3.939 3.837 1.00 96.31 102 GLU A C 1
ATOM 794 O O . GLU A 1 102 ? 1.097 3.760 5.025 1.00 96.31 102 GLU A O 1
ATOM 799 N N . ALA A 1 103 ? 0.405 4.038 2.909 1.00 95.69 103 ALA A N 1
ATOM 800 C CA . ALA A 1 103 ? -1.014 3.913 3.224 1.00 95.69 103 ALA A CA 1
ATOM 801 C C . ALA A 1 103 ? -1.339 2.575 3.911 1.00 95.69 103 ALA A C 1
ATOM 803 O O . ALA A 1 103 ? -2.046 2.549 4.917 1.00 95.69 103 ALA A O 1
ATOM 804 N N . ALA A 1 104 ? -0.801 1.462 3.402 1.00 94.62 104 ALA A N 1
ATOM 805 C CA . ALA A 1 104 ? -0.994 0.150 4.008 1.00 94.62 104 ALA A CA 1
ATOM 806 C C . ALA A 1 104 ? -0.409 0.083 5.428 1.00 94.62 104 ALA A C 1
ATOM 808 O O . ALA A 1 104 ? -1.071 -0.433 6.322 1.00 94.62 104 ALA A O 1
ATOM 809 N N . ASN A 1 105 ? 0.779 0.641 5.667 1.00 95.50 105 ASN A N 1
ATOM 810 C CA . ASN A 1 105 ? 1.406 0.657 6.9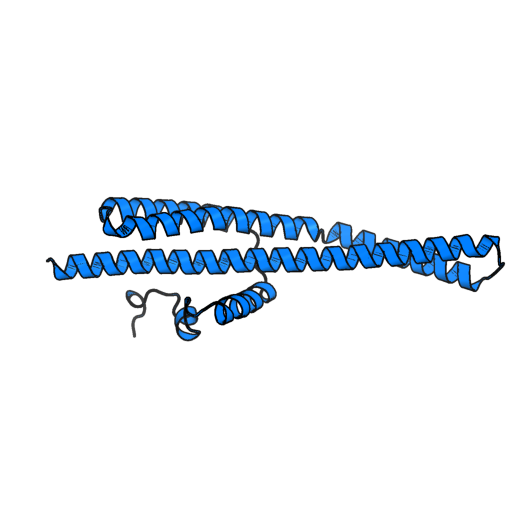92 1.00 95.50 105 ASN A CA 1
ATOM 811 C C . ASN A 1 105 ? 0.578 1.445 8.017 1.00 95.50 105 ASN A C 1
ATOM 813 O O . ASN A 1 105 ? 0.372 0.981 9.139 1.00 95.50 105 ASN A O 1
ATOM 817 N N . GLN A 1 106 ? 0.058 2.611 7.626 1.00 96.12 106 GLN A N 1
ATOM 818 C CA . GLN A 1 106 ? -0.802 3.424 8.491 1.00 96.12 106 GLN A CA 1
ATOM 819 C C . GLN A 1 106 ? -2.109 2.696 8.826 1.00 96.12 106 GLN A C 1
ATOM 821 O O . GLN A 1 106 ? -2.512 2.629 9.987 1.00 96.12 106 GLN A O 1
ATOM 826 N N . ILE A 1 107 ? -2.745 2.085 7.822 1.00 94.75 107 ILE A N 1
ATOM 827 C CA . ILE A 1 107 ? -3.973 1.305 8.014 1.00 94.75 107 ILE A CA 1
ATOM 828 C C . ILE A 1 107 ? -3.705 0.058 8.866 1.00 94.75 107 ILE A C 1
ATOM 830 O O . ILE A 1 107 ? -4.548 -0.308 9.683 1.00 94.75 107 ILE A O 1
ATOM 834 N N . TRP A 1 108 ? -2.543 -0.583 8.712 1.00 94.19 108 TRP A N 1
ATOM 835 C CA . TRP A 1 108 ? -2.154 -1.746 9.509 1.00 94.19 108 TRP A CA 1
ATOM 836 C C . TRP A 1 108 ? -2.120 -1.416 11.000 1.00 94.19 108 TRP A C 1
ATOM 838 O O . TRP A 1 108 ? -2.724 -2.136 11.787 1.00 94.19 108 TRP A O 1
ATOM 848 N N . LEU A 1 109 ? -1.511 -0.293 11.392 1.00 94.94 109 LEU A N 1
ATOM 849 C CA . LEU A 1 109 ? -1.475 0.109 12.800 1.00 94.94 109 LEU A CA 1
ATOM 850 C C . LEU A 1 109 ? -2.885 0.275 13.385 1.00 94.94 109 LEU A C 1
ATOM 852 O O . LEU A 1 109 ? -3.164 -0.199 14.485 1.00 94.94 109 LEU A O 1
ATOM 856 N N . ILE A 1 110 ? -3.785 0.922 12.643 1.00 94.94 110 ILE A N 1
ATOM 857 C CA . ILE A 1 110 ? -5.181 1.099 13.057 1.00 94.94 110 ILE A CA 1
ATOM 858 C C . ILE A 1 110 ? -5.871 -0.262 13.179 1.00 94.94 110 ILE A C 1
ATOM 860 O O . ILE A 1 110 ? -6.536 -0.533 14.175 1.00 94.94 110 ILE A O 1
ATOM 864 N N . ARG A 1 111 ? -5.677 -1.147 12.196 1.00 88.62 111 ARG A N 1
ATOM 865 C CA . ARG A 1 111 ? -6.207 -2.513 12.203 1.00 88.62 111 ARG A CA 1
ATOM 866 C C . ARG A 1 111 ? -5.770 -3.289 13.451 1.00 88.62 111 ARG A C 1
ATOM 868 O O . ARG A 1 111 ? -6.616 -3.925 14.074 1.00 88.62 111 ARG A O 1
ATOM 875 N N . GLU A 1 112 ? -4.499 -3.214 13.839 1.00 87.69 112 GLU A N 1
ATOM 876 C CA . GLU A 1 112 ? -4.008 -3.868 15.060 1.00 87.69 112 GLU A CA 1
ATOM 877 C C . GLU A 1 112 ? -4.653 -3.276 16.321 1.00 87.69 112 GLU A C 1
ATOM 879 O O . GLU A 1 112 ? -5.046 -4.019 17.218 1.00 87.69 112 GLU A O 1
ATOM 884 N N . LYS A 1 113 ? -4.878 -1.956 16.372 1.00 92.12 113 LYS A N 1
ATOM 885 C CA . LYS A 1 113 ? -5.624 -1.334 17.479 1.00 92.12 113 LYS A CA 1
ATOM 886 C C . LYS A 1 113 ? -7.074 -1.831 17.561 1.00 92.12 113 LYS A C 1
ATOM 888 O O . LYS A 1 113 ? -7.573 -2.042 18.664 1.00 92.12 113 LYS A O 1
ATOM 893 N N . TYR A 1 114 ? -7.739 -2.057 16.424 1.00 88.19 114 TYR A N 1
ATOM 894 C CA . TYR A 1 114 ? -9.065 -2.688 16.401 1.00 88.19 114 TYR A CA 1
ATOM 895 C C . TYR A 1 114 ? -9.025 -4.133 16.913 1.00 88.19 114 TYR A C 1
ATOM 897 O O . TYR A 1 114 ? -9.918 -4.521 17.660 1.00 88.19 114 TYR A O 1
ATOM 905 N N . ILE A 1 115 ? -8.000 -4.925 16.567 1.00 84.25 115 ILE A N 1
ATOM 906 C CA . ILE A 1 115 ? -7.831 -6.288 17.105 1.00 84.25 115 ILE A CA 1
ATOM 907 C C . ILE A 1 115 ? -7.697 -6.249 18.629 1.00 84.25 115 ILE A C 1
ATOM 909 O O . ILE A 1 115 ? -8.386 -7.007 19.317 1.00 84.25 115 ILE A O 1
ATOM 913 N N . SER A 1 116 ? -6.866 -5.350 19.163 1.00 87.31 116 SER A N 1
ATOM 914 C CA . SER A 1 116 ? -6.728 -5.169 20.612 1.00 87.31 116 SER A CA 1
ATOM 915 C C . SER A 1 116 ? -8.062 -4.786 21.257 1.00 87.31 116 SER A C 1
ATOM 917 O O . SER A 1 116 ? -8.479 -5.423 22.219 1.00 87.31 116 SER A O 1
ATOM 919 N N . LEU A 1 117 ? -8.797 -3.831 20.674 1.00 89.62 117 LEU A N 1
ATOM 920 C CA . LEU A 1 117 ? -10.116 -3.425 21.172 1.00 89.62 117 LEU A CA 1
ATOM 921 C C . LEU A 1 117 ? -11.139 -4.574 21.154 1.00 89.62 117 LEU A C 1
ATOM 923 O O . LEU A 1 117 ? -11.914 -4.715 22.095 1.00 89.62 117 LEU A O 1
ATOM 927 N N . ILE A 1 118 ? -11.150 -5.402 20.104 1.00 83.12 118 ILE A N 1
ATOM 928 C CA . ILE A 1 118 ? -12.022 -6.586 20.014 1.00 83.12 118 ILE A CA 1
ATOM 929 C C . ILE A 1 118 ? -11.640 -7.626 21.075 1.00 83.12 118 ILE A C 1
ATOM 931 O O . ILE A 1 118 ? -12.526 -8.276 21.629 1.00 83.12 118 ILE A O 1
ATOM 935 N N . THR A 1 119 ? -10.344 -7.784 21.350 1.00 80.75 119 THR A N 1
ATOM 936 C CA . THR A 1 119 ? -9.818 -8.738 22.339 1.00 80.75 119 THR A CA 1
ATOM 937 C C . THR A 1 119 ? -10.201 -8.330 23.759 1.00 80.75 119 THR A C 1
ATOM 939 O O . THR A 1 119 ? -10.709 -9.152 24.519 1.00 80.75 119 THR A O 1
ATOM 942 N N . ASP A 1 120 ? -10.050 -7.048 24.090 1.00 89.06 120 ASP A N 1
ATOM 943 C CA . ASP A 1 120 ? -10.352 -6.511 25.422 1.00 89.06 120 ASP A CA 1
ATOM 944 C C . ASP A 1 120 ? -11.847 -6.189 25.613 1.00 89.06 120 ASP A C 1
ATOM 946 O O . ASP A 1 120 ? -12.281 -5.808 26.703 1.00 89.06 120 ASP A O 1
ATOM 950 N N . PHE A 1 121 ? -12.658 -6.359 24.562 1.00 85.62 121 PHE A N 1
ATOM 951 C CA . PHE A 1 121 ? -14.056 -5.934 24.506 1.00 85.62 121 PHE A CA 1
ATOM 952 C C . PHE A 1 121 ? -14.890 -6.442 25.684 1.00 85.62 121 PHE A C 1
ATOM 954 O O . PHE A 1 121 ? -15.696 -5.697 26.236 1.00 85.62 121 PHE A O 1
ATOM 961 N N . ASP A 1 122 ? -14.723 -7.705 26.080 1.00 86.81 122 ASP A N 1
ATOM 962 C CA . ASP A 1 122 ? -15.544 -8.322 27.128 1.00 86.81 122 ASP A CA 1
ATOM 963 C C . ASP A 1 122 ? -15.147 -7.846 28.547 1.00 86.81 122 ASP A C 1
ATOM 965 O O . ASP A 1 122 ? -15.913 -8.027 29.490 1.00 86.81 122 ASP A O 1
ATOM 969 N N . ILE A 1 123 ? -13.994 -7.180 28.692 1.00 92.94 123 ILE A N 1
ATOM 970 C CA . ILE A 1 123 ? -13.456 -6.664 29.965 1.00 92.94 123 ILE A CA 1
ATOM 971 C C . ILE A 1 123 ? -13.758 -5.162 30.132 1.00 92.94 123 ILE A C 1
ATOM 973 O O . ILE A 1 123 ? -13.918 -4.676 31.251 1.00 92.94 123 ILE A O 1
ATOM 977 N N . LEU A 1 124 ? -13.860 -4.417 29.028 1.00 93.19 124 LEU A N 1
ATOM 978 C CA . LEU A 1 124 ? -14.086 -2.968 29.025 1.00 93.19 124 LEU A CA 1
ATOM 979 C C . LEU A 1 124 ? -15.549 -2.581 29.301 1.00 93.19 124 LEU A C 1
ATOM 981 O O . LEU A 1 124 ? -16.488 -3.325 29.004 1.00 93.19 124 LEU A O 1
ATOM 985 N N . THR A 1 125 ? -15.780 -1.376 29.828 1.00 94.19 125 THR A N 1
ATOM 986 C CA . THR A 1 125 ? -17.146 -0.841 29.956 1.00 94.19 125 THR A CA 1
ATOM 987 C C . THR A 1 125 ? -17.675 -0.350 28.602 1.00 94.19 125 THR A C 1
ATOM 989 O O . THR A 1 125 ? -16.902 0.016 27.718 1.00 94.19 125 THR A O 1
ATOM 992 N N . ASP A 1 126 ? -18.999 -0.278 28.426 1.00 92.81 126 ASP A N 1
ATOM 993 C CA . ASP A 1 126 ? -19.601 0.236 27.178 1.00 92.81 126 ASP A CA 1
ATOM 994 C C . ASP A 1 126 ? -19.171 1.678 26.860 1.00 92.81 126 ASP A C 1
ATOM 996 O O . ASP A 1 126 ? -19.150 2.097 25.700 1.00 92.81 126 ASP A O 1
ATOM 1000 N N . GLN A 1 127 ? -18.855 2.469 27.888 1.00 94.44 127 GLN A N 1
ATOM 1001 C CA . GLN A 1 127 ? -18.349 3.825 27.718 1.00 94.44 127 GLN A CA 1
ATOM 1002 C C . GLN A 1 127 ? -16.925 3.821 27.153 1.00 94.44 127 GLN A C 1
ATOM 1004 O O . GLN A 1 127 ? -16.677 4.521 26.172 1.00 94.44 127 GLN A O 1
ATOM 1009 N N . ASP A 1 128 ? -16.034 3.002 27.714 1.00 96.00 128 ASP A N 1
ATOM 1010 C CA . ASP A 1 128 ? -14.638 2.908 27.269 1.00 96.00 128 ASP A CA 1
ATOM 1011 C C . ASP A 1 128 ? -14.550 2.379 25.834 1.00 96.00 128 ASP A C 1
ATOM 1013 O O . ASP A 1 128 ? -13.832 2.935 25.002 1.00 96.00 128 ASP A O 1
ATOM 1017 N N . VAL A 1 129 ? -15.350 1.357 25.508 1.00 95.25 129 VAL A N 1
ATOM 1018 C CA . VAL A 1 129 ? -15.418 0.791 24.154 1.00 95.25 129 VAL A CA 1
ATOM 1019 C C . VAL A 1 129 ? -15.876 1.839 23.137 1.00 95.25 129 VAL A C 1
ATOM 1021 O O . VAL A 1 129 ? -15.276 1.958 22.069 1.00 95.25 129 VAL A O 1
ATOM 1024 N N . ARG A 1 130 ? -16.913 2.628 23.454 1.00 95.00 130 ARG A N 1
ATOM 1025 C CA . ARG A 1 130 ? -17.374 3.714 22.571 1.00 95.00 130 ARG A CA 1
ATOM 1026 C C . ARG A 1 130 ? -16.293 4.762 22.350 1.00 95.00 130 ARG A C 1
ATOM 1028 O O . ARG A 1 130 ? -16.070 5.160 21.213 1.00 95.00 130 ARG A O 1
ATOM 1035 N N . GLN A 1 131 ? -15.617 5.184 23.416 1.00 96.88 131 GLN A N 1
ATOM 1036 C CA . GLN A 1 131 ? -14.568 6.193 23.320 1.00 96.88 131 GLN A CA 1
ATOM 1037 C C . GLN A 1 131 ? -13.389 5.700 22.470 1.00 96.88 131 GLN A C 1
ATOM 1039 O O . GLN A 1 131 ? -12.897 6.443 21.621 1.00 96.88 131 GLN A O 1
ATOM 1044 N N . ALA A 1 132 ? -12.971 4.445 22.653 1.00 96.38 132 ALA A N 1
ATOM 1045 C CA . ALA A 1 132 ? -11.925 3.826 21.845 1.00 96.38 132 ALA A CA 1
ATOM 1046 C C . ALA A 1 132 ? -12.336 3.706 20.370 1.00 96.38 132 ALA A C 1
ATOM 1048 O O . ALA A 1 132 ? -11.571 4.094 19.488 1.00 96.38 132 ALA A O 1
ATOM 1049 N N 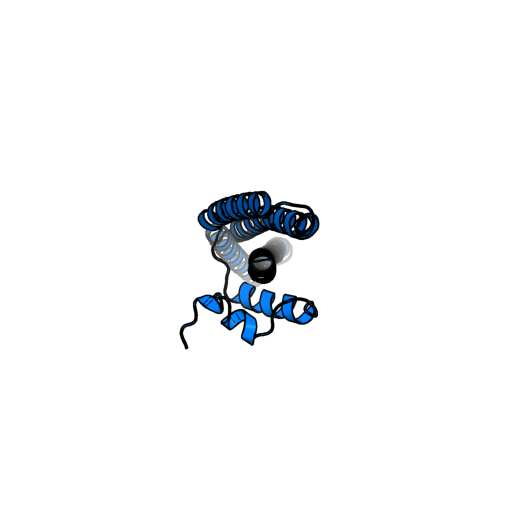. ARG A 1 133 ? -13.560 3.238 20.095 1.00 95.44 133 ARG A N 1
ATOM 1050 C CA . ARG A 1 133 ? -14.116 3.166 18.735 1.00 95.44 133 ARG A CA 1
ATOM 1051 C C . ARG A 1 133 ? -14.132 4.540 18.063 1.00 95.44 133 ARG A C 1
ATOM 1053 O O . ARG A 1 133 ? -13.644 4.676 16.947 1.00 95.44 133 ARG A O 1
ATOM 1060 N N . ASP A 1 134 ? -14.657 5.563 18.731 1.00 96.25 134 ASP A N 1
ATOM 1061 C CA . ASP A 1 134 ? -14.781 6.906 18.151 1.00 96.25 134 ASP A CA 1
ATOM 1062 C C . ASP A 1 134 ? -13.402 7.528 17.870 1.00 96.25 134 ASP A C 1
ATOM 1064 O O . ASP A 1 134 ? -13.205 8.177 16.840 1.00 96.25 134 ASP A O 1
ATOM 1068 N N . ALA A 1 135 ? -12.416 7.267 18.736 1.00 97.12 135 ALA A N 1
ATOM 1069 C CA . ALA A 1 135 ? -11.029 7.659 18.501 1.00 97.12 135 ALA A CA 1
ATOM 1070 C C . ALA A 1 135 ? -10.426 6.950 17.275 1.00 97.12 135 ALA A C 1
ATOM 1072 O O . ALA A 1 135 ? -9.799 7.600 16.436 1.00 97.12 135 ALA A O 1
ATOM 1073 N N . LEU A 1 136 ? -10.652 5.640 17.129 1.00 96.56 136 LEU A N 1
ATOM 1074 C CA . LEU A 1 136 ? -10.181 4.870 15.974 1.00 96.56 136 LEU A CA 1
ATOM 1075 C C . LEU A 1 136 ? -10.868 5.286 14.669 1.00 96.56 136 LEU A C 1
ATOM 1077 O O . LEU A 1 136 ? -10.220 5.318 13.621 1.00 96.56 136 LEU A O 1
ATOM 1081 N N . LEU A 1 137 ? -12.153 5.641 14.709 1.00 94.00 137 LEU A N 1
ATOM 1082 C CA . LEU A 1 137 ? -12.880 6.191 13.564 1.00 94.00 137 LEU A CA 1
ATOM 1083 C C . LEU A 1 137 ? -12.281 7.525 13.107 1.00 94.00 137 LEU A C 1
ATOM 1085 O O . LEU A 1 137 ? -12.078 7.731 11.907 1.00 94.00 137 LEU A O 1
ATOM 1089 N N . LEU A 1 138 ? -11.944 8.409 14.049 1.00 95.44 138 LEU A N 1
ATOM 1090 C CA . LEU A 1 138 ? -11.298 9.683 13.739 1.00 95.44 138 LEU A CA 1
ATOM 1091 C C . LEU A 1 138 ? -9.901 9.478 13.133 1.00 95.44 138 LEU A C 1
ATOM 1093 O O . LEU A 1 138 ? -9.574 10.099 12.121 1.00 95.44 138 LEU A O 1
ATOM 1097 N N . GLU A 1 139 ? -9.106 8.569 13.704 1.00 95.38 139 GLU A N 1
ATOM 1098 C CA . GLU A 1 139 ? -7.784 8.202 13.179 1.00 95.38 139 GLU A CA 1
ATOM 1099 C C . GLU A 1 139 ? -7.892 7.632 11.754 1.00 95.38 139 GLU A C 1
ATOM 1101 O O . GLU A 1 139 ? -7.178 8.064 10.845 1.00 95.38 139 GLU A O 1
ATOM 1106 N N . THR A 1 140 ? -8.862 6.741 11.528 1.00 94.38 140 THR A N 1
ATOM 1107 C CA . THR A 1 140 ? -9.153 6.154 10.211 1.00 94.38 140 THR A CA 1
ATOM 1108 C C . THR A 1 140 ? -9.522 7.224 9.188 1.00 94.38 140 THR A C 1
ATOM 1110 O O . THR A 1 140 ? -8.990 7.229 8.077 1.00 94.38 140 THR A O 1
ATOM 1113 N N . SER A 1 141 ? -10.395 8.165 9.557 1.00 92.94 141 SER A N 1
ATOM 1114 C CA . SER A 1 141 ? -10.773 9.282 8.688 1.00 92.94 141 SER A CA 1
ATOM 1115 C C . SER A 1 141 ? -9.569 10.155 8.322 1.00 92.94 141 SER A C 1
ATOM 1117 O O . SER A 1 141 ? -9.462 10.607 7.180 1.00 92.94 141 SER A O 1
ATOM 1119 N N . GLY A 1 142 ? -8.653 10.384 9.268 1.00 93.00 142 GLY A N 1
ATOM 1120 C CA . GLY A 1 142 ? -7.416 11.125 9.021 1.00 93.00 142 GLY A CA 1
ATOM 1121 C C . GLY A 1 142 ? -6.544 10.447 7.962 1.00 93.00 142 GLY A C 1
ATOM 1122 O O . GLY A 1 142 ? -6.146 11.081 6.981 1.00 93.00 142 GLY A O 1
ATOM 1123 N N . VAL A 1 143 ? -6.328 9.136 8.090 1.00 93.19 143 VAL A N 1
ATOM 1124 C CA . VAL A 1 143 ? -5.560 8.354 7.107 1.00 93.19 143 VAL A CA 1
ATOM 1125 C C . VAL A 1 143 ? -6.261 8.333 5.745 1.00 93.19 143 VAL A C 1
ATOM 1127 O O . VAL A 1 143 ? -5.645 8.594 4.714 1.00 93.19 143 VAL A O 1
ATOM 1130 N N . TYR A 1 144 ? -7.575 8.117 5.696 1.00 89.25 144 TYR A N 1
ATOM 1131 C CA . TYR A 1 144 ? -8.307 8.087 4.422 1.00 89.25 144 TYR A CA 1
ATOM 1132 C C . TYR A 1 144 ? -8.287 9.420 3.670 1.00 89.25 144 TYR A C 1
ATOM 1134 O O . TYR A 1 144 ? -8.319 9.426 2.441 1.00 89.25 144 TYR A O 1
ATOM 1142 N N . SER A 1 145 ? -8.169 10.548 4.373 1.00 88.62 145 SER A N 1
ATOM 1143 C CA . SER A 1 145 ? -8.057 11.862 3.731 1.00 88.62 145 SER A CA 1
ATOM 1144 C C . SER A 1 145 ? -6.719 12.095 3.012 1.00 88.62 145 SER A C 1
ATOM 1146 O O . SER A 1 145 ? -6.646 12.928 2.110 1.00 88.62 145 SER A O 1
ATOM 1148 N N . SER A 1 146 ? -5.671 11.359 3.392 1.00 87.75 146 SER A N 1
ATOM 1149 C CA . SER A 1 146 ? -4.292 11.558 2.923 1.00 87.75 146 SER A CA 1
ATOM 1150 C C . SER A 1 146 ? -3.757 10.413 2.055 1.00 87.75 146 SER A C 1
ATOM 1152 O O . SER A 1 146 ? -2.669 10.524 1.487 1.00 87.75 146 SER A O 1
ATOM 1154 N N . THR A 1 147 ? -4.517 9.326 1.909 1.00 90.12 147 THR A N 1
ATOM 1155 C CA . THR A 1 147 ? -4.097 8.129 1.170 1.00 90.12 147 THR A CA 1
ATOM 1156 C C . THR A 1 147 ? -4.550 8.152 -0.296 1.00 90.12 147 THR A C 1
ATOM 1158 O O . THR A 1 147 ? -5.599 8.710 -0.635 1.00 90.12 147 THR A O 1
ATOM 1161 N N . PRO A 1 148 ? -3.764 7.563 -1.218 1.00 91.06 148 PRO A N 1
ATOM 1162 C CA . PRO A 1 148 ? -4.146 7.479 -2.622 1.00 91.06 148 PRO A CA 1
ATOM 1163 C C . PRO A 1 148 ? -5.363 6.565 -2.802 1.00 91.06 148 PRO A C 1
ATOM 1165 O O . PRO A 1 148 ? -5.559 5.598 -2.070 1.00 91.06 148 PRO A O 1
ATOM 1168 N N . LYS A 1 149 ? -6.162 6.816 -3.841 1.00 90.69 149 LYS A N 1
ATOM 1169 C CA . LYS A 1 149 ? -7.270 5.918 -4.195 1.00 90.69 149 LYS A CA 1
ATOM 1170 C C . LYS A 1 149 ? -6.742 4.574 -4.701 1.00 90.69 149 LYS A C 1
ATOM 1172 O O . LYS A 1 149 ? -5.814 4.536 -5.507 1.00 90.69 149 LYS A O 1
ATOM 1177 N N . THR A 1 150 ? -7.379 3.488 -4.275 1.00 90.19 150 THR A N 1
ATOM 1178 C CA . THR A 1 150 ? -7.074 2.132 -4.748 1.00 90.19 150 THR A CA 1
ATOM 1179 C C . THR A 1 150 ? -7.603 1.893 -6.161 1.00 90.19 150 THR A C 1
ATOM 1181 O O . THR A 1 150 ? -8.542 2.552 -6.623 1.00 90.19 150 THR A O 1
ATOM 1184 N N . THR A 1 151 ? -6.992 0.953 -6.884 1.00 90.12 151 THR A N 1
ATOM 1185 C CA . THR A 1 151 ? -7.389 0.650 -8.265 1.00 90.12 151 THR A CA 1
ATOM 1186 C C . THR A 1 151 ? -8.424 -0.479 -8.343 1.00 90.12 151 THR A C 1
ATOM 1188 O O . THR A 1 151 ? -8.408 -1.410 -7.532 1.00 90.12 151 THR A O 1
ATOM 1191 N N . PRO A 1 152 ? -9.284 -0.509 -9.384 1.00 89.38 152 PRO A N 1
ATOM 1192 C CA . PRO A 1 152 ? -10.209 -1.625 -9.601 1.00 89.38 152 PRO A CA 1
ATOM 1193 C C . PRO A 1 152 ? -9.509 -2.982 -9.763 1.00 89.38 152 PRO A C 1
ATOM 1195 O O . PRO A 1 152 ? -10.094 -4.027 -9.477 1.00 89.38 152 PRO A O 1
ATOM 1198 N N . ARG A 1 153 ? -8.257 -2.983 -10.244 1.00 91.38 153 ARG A N 1
ATOM 1199 C CA . ARG A 1 153 ? -7.440 -4.193 -10.384 1.00 91.38 153 ARG A CA 1
ATOM 1200 C C . ARG A 1 153 ? -7.041 -4.737 -9.013 1.00 91.38 153 ARG A C 1
ATOM 1202 O O . ARG A 1 153 ? -7.230 -5.929 -8.783 1.00 91.38 153 ARG A O 1
ATOM 1209 N N . ALA A 1 154 ? -6.528 -3.884 -8.125 1.00 89.62 154 ALA A N 1
ATOM 1210 C CA . ALA A 1 154 ? -6.228 -4.264 -6.747 1.00 89.62 154 ALA A CA 1
ATOM 1211 C C . ALA A 1 154 ? -7.478 -4.711 -6.006 1.00 89.62 154 ALA A C 1
ATOM 1213 O O . ALA A 1 154 ? -7.457 -5.772 -5.402 1.00 89.62 154 ALA A O 1
ATOM 1214 N N . TYR A 1 155 ? -8.589 -3.994 -6.163 1.00 87.62 155 TYR A N 1
ATOM 1215 C CA . TYR A 1 155 ? -9.862 -4.371 -5.561 1.00 87.62 155 TYR A CA 1
ATOM 1216 C C . TYR A 1 155 ? -10.294 -5.797 -5.943 1.00 87.62 155 TYR A C 1
ATOM 1218 O O . TYR A 1 155 ? -10.570 -6.617 -5.074 1.00 87.62 155 TYR A O 1
ATOM 1226 N N . ARG A 1 156 ? -10.277 -6.148 -7.238 1.00 87.62 156 ARG A N 1
ATOM 1227 C CA . ARG A 1 156 ? -10.578 -7.523 -7.685 1.00 87.62 156 ARG A CA 1
ATOM 1228 C C . ARG A 1 156 ? -9.581 -8.550 -7.146 1.00 87.62 156 ARG A C 1
ATOM 1230 O O . ARG A 1 156 ? -9.992 -9.630 -6.741 1.00 87.62 156 ARG A O 1
ATOM 1237 N N . ALA A 1 157 ? -8.290 -8.223 -7.143 1.00 87.75 157 ALA A N 1
ATOM 1238 C CA . ALA A 1 157 ? -7.258 -9.116 -6.624 1.00 87.75 157 ALA A CA 1
ATOM 1239 C C . ALA A 1 157 ? -7.389 -9.343 -5.111 1.00 87.75 157 ALA A C 1
ATOM 1241 O O . ALA A 1 157 ? -7.120 -10.445 -4.645 1.00 87.75 157 ALA A O 1
ATOM 1242 N N . THR A 1 158 ? -7.818 -8.328 -4.362 1.00 86.94 158 THR A N 1
ATOM 1243 C CA . THR A 1 158 ? -8.139 -8.429 -2.938 1.00 86.94 158 THR A CA 1
ATOM 1244 C C . THR A 1 158 ? -9.342 -9.323 -2.718 1.00 86.94 158 THR A C 1
ATOM 1246 O O . THR A 1 158 ? -9.233 -10.235 -1.914 1.00 86.94 158 THR A O 1
ATOM 1249 N N . ARG A 1 159 ? -10.436 -9.152 -3.477 1.00 83.25 159 ARG A N 1
ATOM 1250 C CA . ARG A 1 159 ? -11.584 -10.068 -3.377 1.00 83.25 159 ARG A CA 1
ATOM 1251 C C . ARG A 1 159 ? -11.179 -11.522 -3.560 1.00 83.25 159 ARG A C 1
ATOM 1253 O O . ARG A 1 159 ? -11.598 -12.362 -2.789 1.00 83.25 159 ARG A O 1
ATOM 1260 N N . VAL A 1 160 ? -10.362 -11.818 -4.570 1.00 85.12 160 VAL A N 1
ATOM 1261 C CA . VAL A 1 160 ? -9.899 -13.191 -4.817 1.00 85.12 160 VAL A CA 1
ATOM 1262 C C . VAL A 1 160 ? -8.958 -13.676 -3.713 1.00 85.12 160 VAL A C 1
ATOM 1264 O O . VAL A 1 160 ? -9.040 -14.830 -3.314 1.00 85.12 160 VAL A O 1
ATOM 1267 N N . ALA A 1 161 ? -8.046 -12.820 -3.243 1.00 80.62 161 ALA A N 1
ATOM 1268 C CA . ALA A 1 161 ? -7.090 -13.186 -2.202 1.00 80.62 161 ALA A CA 1
ATOM 1269 C C . ALA A 1 161 ? -7.790 -13.482 -0.878 1.00 80.62 161 ALA A C 1
ATOM 1271 O O . ALA A 1 161 ? -7.504 -14.505 -0.276 1.00 80.62 161 ALA A O 1
ATOM 1272 N N . LEU A 1 162 ? -8.721 -12.618 -0.476 1.00 77.25 162 LEU A N 1
ATOM 1273 C CA . LEU A 1 162 ? -9.460 -12.819 0.752 1.00 77.25 162 LEU A CA 1
ATOM 1274 C C . LEU A 1 162 ? -10.443 -13.986 0.579 1.00 77.25 162 LEU A C 1
ATOM 1276 O O . LEU A 1 162 ? -10.306 -14.934 1.324 1.00 77.25 162 LEU A O 1
ATOM 1280 N N . LYS A 1 163 ? -11.256 -14.075 -0.487 1.00 70.50 163 LYS A N 1
ATOM 1281 C CA . LYS A 1 163 ? -12.182 -15.215 -0.721 1.00 70.50 163 LYS A CA 1
ATOM 1282 C C . LYS A 1 163 ? -11.542 -16.608 -0.654 1.00 70.50 163 LYS A C 1
ATOM 1284 O O . LYS A 1 163 ? -12.210 -17.572 -0.299 1.00 70.50 163 LYS A O 1
ATOM 1289 N N . ASN A 1 164 ? -10.261 -16.727 -1.007 1.00 59.59 164 ASN A N 1
ATOM 1290 C CA . ASN A 1 164 ? -9.517 -17.987 -0.924 1.00 59.59 164 ASN A CA 1
ATOM 1291 C C . ASN A 1 164 ? -8.824 -18.222 0.435 1.00 59.59 164 ASN A C 1
ATOM 1293 O O . ASN A 1 164 ? -8.526 -19.370 0.747 1.00 59.59 164 ASN A O 1
ATOM 1297 N N . ASP A 1 165 ? -8.581 -17.170 1.223 1.00 54.47 165 ASP A N 1
ATOM 1298 C CA . ASP A 1 165 ? -8.164 -17.231 2.639 1.00 54.47 165 ASP A CA 1
ATOM 1299 C C . ASP A 1 165 ? -9.384 -17.270 3.602 1.00 54.47 165 ASP A C 1
ATOM 1301 O O . ASP A 1 165 ? -9.239 -17.472 4.807 1.00 54.47 165 ASP A O 1
ATOM 1305 N N . GLU A 1 166 ? -10.602 -17.063 3.082 1.00 47.50 166 GLU A N 1
ATOM 1306 C CA . GLU A 1 166 ? -11.842 -16.780 3.815 1.00 47.50 166 GLU A CA 1
ATOM 1307 C C . GLU A 1 166 ? -12.707 -18.031 4.089 1.00 47.50 166 GLU A C 1
ATOM 1309 O O . GLU A 1 166 ? -13.829 -18.165 3.606 1.00 47.50 166 GLU A O 1
ATOM 1314 N N . GLU A 1 167 ? -12.291 -18.856 5.047 1.00 43.50 167 GLU A N 1
ATOM 1315 C CA . GLU A 1 167 ? -13.279 -19.327 6.039 1.00 43.50 167 GLU A CA 1
ATOM 1316 C C . GLU A 1 167 ? -13.660 -18.197 7.033 1.00 43.50 167 GLU A C 1
ATOM 1318 O O . GLU A 1 167 ? -14.396 -18.432 7.989 1.00 43.50 167 GLU A O 1
ATOM 1323 N N . GLN A 1 168 ? -13.172 -16.957 6.846 1.00 47.12 168 GLN A N 1
ATOM 1324 C CA . GLN A 1 168 ? -13.226 -15.898 7.864 1.00 47.12 168 GLN A CA 1
ATOM 1325 C C . GLN A 1 168 ? -13.789 -14.526 7.480 1.00 47.12 168 GLN A C 1
ATOM 1327 O O . GLN A 1 168 ? -13.977 -13.720 8.391 1.00 47.12 168 GLN A O 1
ATOM 1332 N N . PHE A 1 169 ? -14.115 -14.220 6.225 1.00 50.41 169 PHE A N 1
ATOM 1333 C CA . PHE A 1 169 ? -14.720 -12.922 5.912 1.00 50.41 169 PHE A CA 1
ATOM 1334 C C . PHE A 1 169 ? -15.797 -13.035 4.832 1.00 50.41 169 PHE A C 1
ATOM 1336 O O . PHE A 1 169 ? -15.703 -13.790 3.878 1.00 50.41 169 PHE A O 1
ATOM 1343 N N . PHE A 1 170 ? -16.865 -12.309 5.131 1.00 49.06 170 PHE A N 1
ATOM 1344 C CA . PHE A 1 170 ? -18.072 -11.974 4.393 1.00 49.06 170 PHE A CA 1
ATOM 1345 C C . PHE A 1 170 ? -18.302 -12.586 2.997 1.00 49.06 170 PHE A C 1
ATOM 1347 O O . PHE A 1 170 ? -17.581 -12.338 2.036 1.00 49.06 170 PHE A O 1
ATOM 1354 N N . THR A 1 171 ? -19.438 -13.269 2.866 1.00 53.81 171 THR A N 1
ATOM 1355 C CA . THR A 1 171 ? -20.026 -13.719 1.598 1.00 53.81 171 THR A CA 1
ATOM 1356 C C . THR A 1 171 ? -20.295 -12.554 0.628 1.00 53.81 171 THR A C 1
ATOM 1358 O O . THR A 1 171 ? -20.453 -11.403 1.040 1.00 53.81 171 THR A O 1
ATOM 1361 N N . ASP A 1 172 ? -20.405 -12.842 -0.679 1.00 46.28 172 ASP A N 1
ATOM 1362 C CA . ASP A 1 172 ? -20.682 -11.836 -1.730 1.00 46.28 172 ASP A CA 1
ATOM 1363 C C . ASP A 1 172 ? -21.939 -10.980 -1.404 1.00 46.28 172 ASP A C 1
ATOM 1365 O O . ASP A 1 172 ? -21.988 -9.783 -1.690 1.00 46.28 172 ASP A O 1
ATOM 1369 N N . ASP A 1 173 ? -22.906 -11.580 -0.702 1.00 52.31 173 ASP A N 1
ATOM 1370 C CA . ASP A 1 173 ? -24.142 -10.971 -0.200 1.00 52.31 173 ASP A CA 1
ATOM 1371 C C . ASP A 1 173 ? -23.933 -10.000 0.978 1.00 52.31 173 ASP A C 1
ATOM 1373 O O . ASP A 1 173 ? -24.742 -9.100 1.202 1.00 52.31 173 ASP A O 1
ATOM 1377 N N . GLU A 1 174 ? -22.886 -10.198 1.776 1.00 48.88 174 GLU A N 1
ATOM 1378 C CA . GLU A 1 174 ? -22.547 -9.384 2.947 1.00 48.88 174 GLU A CA 1
ATOM 1379 C C . GLU A 1 174 ? -21.748 -8.135 2.559 1.00 48.88 174 GLU A C 1
ATOM 1381 O O . GLU A 1 174 ? -21.917 -7.080 3.175 1.00 48.88 174 GLU A O 1
ATOM 1386 N N . LEU A 1 175 ? -20.971 -8.214 1.473 1.00 51.00 175 LEU A N 1
ATOM 1387 C CA . LEU A 1 175 ? -20.265 -7.069 0.898 1.00 51.00 175 LEU A CA 1
ATOM 1388 C C . LEU A 1 175 ? -21.233 -6.061 0.254 1.00 51.00 175 LEU A C 1
ATOM 1390 O O . LEU A 1 175 ? -21.143 -4.862 0.518 1.00 51.00 175 LEU A O 1
ATOM 1394 N N . ASP A 1 176 ? -22.218 -6.528 -0.520 1.00 50.75 176 ASP A N 1
ATOM 1395 C CA . ASP A 1 176 ? -23.306 -5.663 -1.015 1.00 50.75 176 ASP A CA 1
ATOM 1396 C C . ASP A 1 176 ? -24.183 -5.145 0.136 1.00 50.75 176 ASP A C 1
ATOM 1398 O O . ASP A 1 176 ? -24.854 -4.111 0.030 1.00 50.75 176 ASP A O 1
ATOM 1402 N N . LYS A 1 177 ? -24.112 -5.816 1.294 1.00 48.53 177 LYS A N 1
ATOM 1403 C CA . LYS A 1 177 ? -24.791 -5.419 2.518 1.00 48.53 177 LYS A CA 1
ATOM 1404 C C . LYS A 1 177 ? -23.958 -4.552 3.476 1.00 48.53 177 LYS A C 1
ATOM 1406 O O . LYS A 1 177 ? -24.430 -4.355 4.595 1.00 48.53 177 LYS A O 1
ATOM 1411 N N . LEU A 1 178 ? -22.873 -3.896 3.050 1.00 48.75 178 LEU A N 1
ATOM 1412 C CA . LEU A 1 178 ? -22.048 -2.937 3.830 1.00 48.75 178 LEU A CA 1
ATOM 1413 C C . LEU A 1 178 ? -22.779 -1.656 4.346 1.00 48.75 178 LEU A C 1
ATOM 1415 O O . LEU A 1 178 ? -22.149 -0.643 4.644 1.00 48.75 178 LEU A O 1
ATOM 1419 N N . LEU A 1 179 ? -24.100 -1.668 4.493 1.00 39.78 179 LEU A N 1
ATOM 1420 C CA . LEU A 1 179 ? -24.880 -0.722 5.294 1.00 39.78 179 LEU A CA 1
ATOM 1421 C C . LEU A 1 179 ? -25.488 -1.462 6.499 1.00 39.78 179 LEU A C 1
ATOM 1423 O O . LEU A 1 179 ? -25.938 -2.603 6.334 1.00 39.78 179 LEU A O 1
ATOM 1427 N N . PRO A 1 180 ? -25.578 -0.827 7.683 1.00 38.41 180 PRO A N 1
ATOM 1428 C CA . PRO A 1 180 ? -26.243 -1.419 8.841 1.00 38.41 180 PRO A CA 1
ATOM 1429 C C . PRO A 1 180 ? -27.680 -1.838 8.492 1.00 38.41 180 PRO A C 1
ATOM 1431 O O . PRO A 1 180 ? -28.451 -1.029 7.976 1.00 38.41 180 PRO A O 1
ATOM 1434 N N . LYS A 1 181 ? -28.072 -3.089 8.789 1.00 39.62 181 LYS A N 1
ATOM 1435 C CA . LYS A 1 181 ? -29.446 -3.593 8.548 1.00 39.62 181 LYS A CA 1
ATOM 1436 C C . LYS A 1 181 ? -30.526 -2.744 9.244 1.00 39.62 181 LYS A C 1
ATOM 1438 O O . LYS A 1 181 ? -31.629 -2.659 8.727 1.00 39.62 181 LYS A O 1
ATOM 1443 N N . ALA A 1 182 ? -30.196 -2.054 10.337 1.00 41.62 182 ALA A N 1
ATOM 1444 C CA . ALA A 1 182 ? -31.087 -1.126 11.045 1.00 41.62 182 ALA A CA 1
ATOM 1445 C C . ALA A 1 182 ? -31.382 0.197 10.292 1.00 41.62 182 ALA A C 1
ATOM 1447 O O . ALA A 1 182 ? -32.270 0.941 10.694 1.00 41.62 182 ALA A O 1
ATOM 1448 N N . LEU A 1 183 ? -30.655 0.492 9.205 1.00 39.16 183 LEU A N 1
ATOM 1449 C CA . LEU A 1 183 ? -30.853 1.651 8.315 1.00 39.16 183 LEU A CA 1
ATOM 1450 C C . LEU A 1 183 ? -31.373 1.245 6.925 1.00 39.16 183 LEU A C 1
ATOM 1452 O O . LEU A 1 183 ? -31.484 2.083 6.030 1.00 39.16 183 LEU A O 1
ATOM 1456 N N . ARG A 1 184 ? -31.700 -0.037 6.731 1.00 47.69 184 ARG A N 1
ATOM 1457 C CA . ARG A 1 184 ? -32.463 -0.505 5.574 1.00 47.69 184 ARG A CA 1
ATOM 1458 C C . ARG A 1 184 ? -33.942 -0.495 5.947 1.00 47.69 184 ARG A C 1
ATOM 1460 O O . ARG A 1 184 ? -34.394 -1.363 6.685 1.00 47.69 184 ARG A O 1
ATOM 1467 N N . LEU A 1 185 ? -34.681 0.504 5.471 1.00 37.06 185 LEU A N 1
ATOM 1468 C CA . LEU A 1 185 ? -36.142 0.482 5.521 1.00 37.06 185 LEU A CA 1
ATOM 1469 C C . LEU A 1 185 ? -36.654 -0.307 4.314 1.00 37.06 185 LEU A C 1
ATOM 1471 O O . LEU A 1 185 ? -36.675 0.242 3.216 1.00 37.06 185 LEU A O 1
ATOM 1475 N N . GLY A 1 186 ? -37.075 -1.553 4.555 1.00 40.72 186 GLY A N 1
ATOM 1476 C CA . GLY A 1 186 ? -37.797 -2.398 3.591 1.00 40.72 186 GLY A CA 1
ATOM 1477 C C . GLY A 1 186 ? -36.912 -3.095 2.575 1.00 40.72 186 GLY A C 1
ATOM 1478 O O . GLY A 1 186 ? -36.493 -2.428 1.609 1.00 40.72 186 GLY A O 1
#

Sequence (186 aa):
MAHDSQDYREALKNQIRDEYGRLTYTYTCHNKDAAFYAIGEKAISWLQLVLSVVSTCSVMSLLVSDGKVQLWIAVVASAVLALISAFDKEKNFTAKANSHTEAANQIWLIREKYISLITDFDILTDQDVRQARDALLLETSGVYSSTPKTTPRAYRATRVALKNDEEQFFTDDELDKLLPKALRLG

Radius of gyration: 25.94 Å; Cα contacts (8 Å, |Δi|>4): 126; chains: 1; bounding box: 73×31×72 Å

pLDDT: mean 83.72, std 15.73, range [37.06, 97.12]

Solvent-accessible surface area (backbone atoms only — not comparable to full-atom values): 10086 Å² total; per-residue (Å²): 111,71,66,64,54,51,55,50,51,52,53,54,53,49,52,55,51,52,53,39,50,54,42,52,50,54,28,45,18,23,47,41,42,16,48,53,27,49,52,51,41,52,52,51,54,51,51,45,50,53,33,49,52,52,20,51,53,28,56,57,46,51,82,81,38,95,48,74,65,38,54,52,50,23,53,51,33,45,52,52,41,50,51,52,54,54,53,46,67,74,65,38,38,64,63,52,15,50,49,24,44,52,42,22,54,57,42,45,56,53,39,51,52,44,52,50,51,64,69,47,46,89,79,51,51,77,66,56,52,50,54,53,49,54,51,51,51,52,53,50,52,56,51,62,75,75,42,77,84,76,51,75,66,20,47,54,53,32,52,54,54,46,62,74,70,36,97,77,62,74,56,80,72,47,61,80,44,77,57,64,70,93,77,59,84,129

Organism: Slackia heliotrinireducens (strain ATCC 29202 / DSM 20476 / NCTC 11029 / RHS 1) (NCBI:txid471855)

Secondary structure (DSSP, 8-state):
-HHHHHHHHHHHHHHHHHHHHHHHHHHHHHHHHHHHHHHHHHHHHHHHHHHHHHHHHHHHHTTT---HHHHHHHHHHHHHHHHHHHHHHHH-HHHHHHHHHHHHHHHHHHHHHHHHHHHHTTTS-HHHHHHHHHHHHHHHHHHHHHSPPPPHHHHHHHHHHHHHH-SSS--HHHHTT-S-GGG---

Nearest PDB structures (foldseek):
  8i4v-assembly1_A  TM=2.736E-01  e=3.398E-01  Saccharomyces cerevisiae S288C
  6x8n-assembly2_B  TM=3.784E-01  e=2.589E+00  synthetic construct
  7nsu-assembly1_D  TM=6.074E-01  e=7.953E+00  E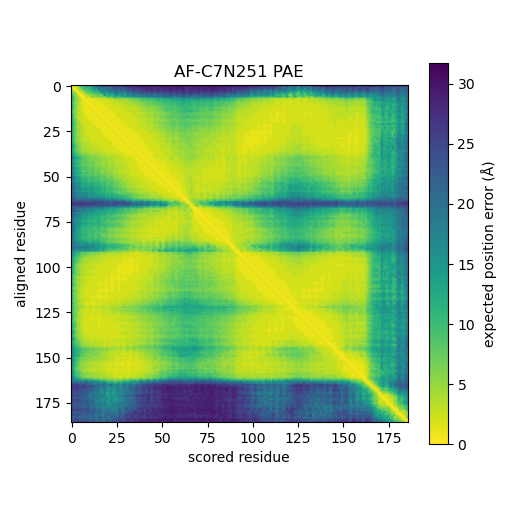scherichia coli

Foldseek 3Di:
DVVVVVVVLVVLLVVLVLVLQVLVLLLQLLLLLLVVLVVVVVVLVVLLVVLVVLLVVLVVVCVVDVDPVSVVSNVVSVVVSVVSVVVCVVVVSVVSSVLSVVLSVLSVVLSVLSVVLSVCSVVDDPVVSVVSVVVSVVSVVVSVVRGDDGDPVSSVVSCVVCVVVPVPDDDPVVVVVSDPPVPDDD

Mean predicted aligned error: 8.82 Å